Protein AF-A0AAN8BUG8-F1 (afdb_monomer_lite)

Structure (mmCIF, N/CA/C/O backbone):
data_AF-A0AAN8BUG8-F1
#
_entry.id   AF-A0AAN8BUG8-F1
#
loop_
_atom_site.group_PDB
_atom_site.id
_atom_site.type_symbol
_atom_site.label_atom_id
_atom_site.label_alt_id
_atom_site.label_comp_id
_atom_site.label_asym_id
_atom_site.label_entity_id
_atom_site.label_seq_id
_atom_site.pdbx_PDB_ins_code
_atom_site.Cartn_x
_atom_site.Cartn_y
_atom_site.Cartn_z
_atom_site.occupancy
_atom_site.B_iso_or_equiv
_atom_site.auth_seq_id
_atom_site.auth_comp_id
_atom_site.auth_asym_id
_atom_site.auth_atom_id
_atom_site.pdbx_PDB_model_num
ATOM 1 N N . MET A 1 1 ? 39.658 2.239 -16.520 1.00 49.53 1 MET A N 1
ATOM 2 C CA . MET A 1 1 ? 38.937 1.152 -15.820 1.00 49.53 1 MET A CA 1
ATOM 3 C C . MET A 1 1 ? 37.490 1.152 -16.291 1.00 49.53 1 MET A C 1
ATOM 5 O O . MET A 1 1 ? 36.798 2.135 -16.052 1.00 49.53 1 MET A O 1
ATOM 9 N N . LEU A 1 2 ? 37.052 0.114 -17.009 1.00 63.53 2 LEU A N 1
ATOM 10 C CA . LEU A 1 2 ? 35.633 -0.078 -17.330 1.00 63.53 2 LEU A CA 1
ATOM 11 C C . LEU A 1 2 ? 34.900 -0.412 -16.024 1.00 63.53 2 LEU A C 1
ATOM 13 O O . LEU A 1 2 ? 35.300 -1.341 -15.325 1.00 63.53 2 LEU A O 1
ATOM 17 N N . ARG A 1 3 ? 33.886 0.378 -15.654 1.00 72.69 3 ARG A N 1
ATOM 18 C CA . ARG A 1 3 ? 33.045 0.068 -14.488 1.00 72.69 3 ARG A CA 1
ATOM 19 C C . ARG A 1 3 ? 32.197 -1.168 -14.813 1.00 72.69 3 ARG A C 1
ATOM 21 O O . ARG A 1 3 ? 31.650 -1.207 -15.916 1.00 72.69 3 ARG A O 1
ATOM 28 N N . PRO A 1 4 ? 32.093 -2.152 -13.903 1.00 84.81 4 PRO A N 1
ATOM 29 C CA . PRO A 1 4 ? 31.295 -3.343 -14.148 1.00 84.81 4 PRO A CA 1
ATOM 30 C C . PRO A 1 4 ? 29.815 -2.977 -14.268 1.00 84.81 4 PRO A C 1
ATOM 32 O O . PRO A 1 4 ? 29.317 -2.096 -13.565 1.00 84.81 4 PRO A O 1
ATOM 35 N N . ASP A 1 5 ? 29.130 -3.673 -15.165 1.00 91.69 5 ASP A N 1
ATOM 36 C CA . ASP A 1 5 ? 27.679 -3.632 -15.280 1.00 91.69 5 ASP A CA 1
ATOM 37 C C . ASP A 1 5 ? 27.029 -4.312 -14.067 1.00 91.69 5 ASP A C 1
ATOM 39 O O . ASP A 1 5 ? 27.553 -5.2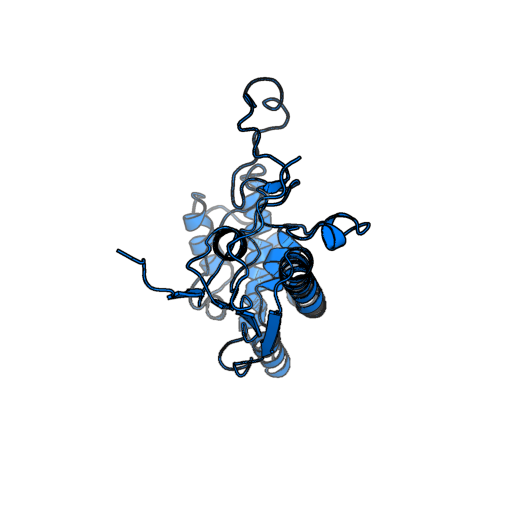95 -13.539 1.00 91.69 5 ASP A O 1
ATOM 43 N N . PHE A 1 6 ? 25.870 -3.815 -13.638 1.00 93.19 6 PHE A N 1
ATOM 44 C CA . PHE A 1 6 ? 25.143 -4.370 -12.496 1.00 93.19 6 PHE A CA 1
ATOM 45 C C . PHE A 1 6 ? 23.622 -4.331 -12.681 1.00 93.19 6 PHE A C 1
ATOM 47 O O . PHE A 1 6 ? 23.083 -3.667 -13.573 1.00 93.19 6 PHE A O 1
ATOM 54 N N . VAL A 1 7 ? 22.928 -5.088 -11.832 1.00 94.88 7 VAL A N 1
ATOM 55 C CA . VAL A 1 7 ? 21.465 -5.152 -11.759 1.00 94.88 7 VAL A CA 1
ATOM 56 C C . VAL A 1 7 ? 21.012 -4.458 -10.488 1.00 94.88 7 VAL A C 1
ATOM 58 O O . VAL A 1 7 ? 21.589 -4.661 -9.420 1.00 94.88 7 VAL A O 1
ATOM 61 N N . LEU A 1 8 ? 19.967 -3.647 -10.600 1.00 95.44 8 LEU A N 1
ATOM 62 C CA . LEU A 1 8 ? 19.373 -2.975 -9.459 1.00 95.44 8 LEU A CA 1
ATOM 63 C C . LEU A 1 8 ? 18.173 -3.773 -8.940 1.00 95.44 8 LEU A C 1
ATOM 65 O O . LEU A 1 8 ? 17.262 -4.090 -9.696 1.00 95.44 8 LEU A O 1
ATOM 69 N N . THR A 1 9 ? 18.154 -4.079 -7.645 1.00 94.94 9 THR A N 1
ATOM 70 C CA . THR A 1 9 ? 17.063 -4.844 -7.024 1.00 94.94 9 THR A CA 1
ATOM 71 C C . THR A 1 9 ? 16.455 -4.059 -5.873 1.00 94.94 9 THR A C 1
ATOM 73 O O . THR A 1 9 ? 17.151 -3.710 -4.924 1.00 94.94 9 THR A O 1
ATOM 76 N N . GLY A 1 10 ? 15.153 -3.784 -5.941 1.00 92.62 10 GLY A N 1
ATOM 77 C CA . GLY A 1 10 ? 14.389 -3.190 -4.846 1.00 92.62 10 GLY A CA 1
ATOM 78 C C . GLY A 1 10 ? 13.282 -4.133 -4.396 1.00 92.62 10 GLY A C 1
ATOM 79 O O . GLY A 1 10 ? 12.295 -4.261 -5.103 1.00 92.62 10 GLY A O 1
ATOM 80 N N . LEU A 1 11 ? 13.425 -4.773 -3.234 1.00 86.19 11 LEU A N 1
ATOM 81 C CA . LEU A 1 11 ? 12.443 -5.739 -2.701 1.00 86.19 11 LEU A CA 1
ATOM 82 C C . LEU A 1 11 ? 11.327 -5.086 -1.867 1.00 86.19 11 LEU A C 1
ATOM 84 O O . LEU A 1 11 ? 10.288 -5.687 -1.627 1.00 86.19 11 LEU A O 1
ATOM 88 N N . HIS A 1 12 ? 11.543 -3.837 -1.448 1.00 86.62 12 HIS A N 1
ATOM 89 C CA . HIS A 1 12 ? 10.574 -3.010 -0.734 1.00 86.62 12 HIS A CA 1
ATOM 90 C C . HIS A 1 12 ? 10.684 -1.558 -1.206 1.00 86.62 12 HIS A C 1
ATOM 92 O O . HIS A 1 12 ? 10.955 -0.641 -0.428 1.00 86.62 12 HIS A O 1
ATOM 98 N N . ALA A 1 13 ? 10.507 -1.340 -2.509 1.00 87.69 13 ALA A N 1
ATOM 99 C CA . ALA A 1 13 ? 10.603 -0.021 -3.125 1.00 87.69 13 ALA A CA 1
ATOM 100 C C . ALA A 1 13 ? 9.354 0.833 -2.814 1.00 87.69 13 ALA A C 1
ATOM 102 O O . ALA A 1 13 ? 8.531 1.119 -3.676 1.00 87.69 13 ALA A O 1
ATOM 103 N N . CYS A 1 14 ? 9.174 1.182 -1.543 1.00 89.19 14 CYS A N 1
ATOM 104 C CA . CYS A 1 14 ? 8.027 1.912 -1.016 1.00 89.19 14 CYS A CA 1
ATOM 105 C C . CYS A 1 14 ? 8.125 3.428 -1.323 1.00 89.19 14 CYS A C 1
ATOM 107 O O . CYS A 1 14 ? 9.207 4.013 -1.278 1.00 89.19 14 CYS A O 1
ATOM 109 N N . GLY A 1 15 ? 6.990 4.090 -1.570 1.00 89.69 15 GLY A N 1
ATOM 110 C CA . GLY A 1 15 ? 6.943 5.526 -1.872 1.00 89.69 15 GLY A CA 1
ATOM 111 C C . GLY A 1 15 ? 7.736 5.891 -3.132 1.00 89.69 15 GLY A C 1
ATOM 112 O O . GLY A 1 15 ? 7.770 5.129 -4.099 1.00 89.69 15 GLY A O 1
ATOM 113 N N . ASP A 1 16 ? 8.419 7.035 -3.097 1.00 92.06 16 ASP A N 1
ATOM 114 C CA . ASP A 1 16 ? 9.221 7.533 -4.226 1.00 92.06 16 ASP A CA 1
ATOM 115 C C . ASP A 1 16 ? 10.499 6.735 -4.496 1.00 92.06 16 ASP A C 1
ATOM 117 O O . ASP A 1 16 ? 11.186 6.984 -5.491 1.00 92.06 16 ASP A O 1
ATOM 121 N N . LEU A 1 17 ? 10.827 5.746 -3.657 1.00 92.25 17 LEU A N 1
ATOM 122 C CA . LEU A 1 17 ? 11.959 4.870 -3.930 1.00 92.25 17 LEU A CA 1
ATOM 123 C C . LEU A 1 17 ? 11.749 4.127 -5.255 1.00 92.25 17 LEU A C 1
ATOM 125 O O . LEU A 1 17 ? 12.661 4.103 -6.070 1.00 92.25 17 LEU A O 1
ATOM 129 N N . SER A 1 18 ? 10.548 3.602 -5.530 1.00 92.56 18 SER A N 1
ATOM 130 C CA . SER A 1 18 ? 10.263 2.906 -6.798 1.00 92.56 18 SER A CA 1
ATOM 131 C C . SER A 1 18 ? 10.524 3.794 -8.020 1.00 92.56 18 SER A C 1
ATOM 133 O O . SER A 1 18 ? 11.266 3.399 -8.921 1.00 92.56 18 SER A O 1
ATOM 135 N N . SER A 1 19 ? 10.006 5.024 -8.025 1.00 94.25 19 SER A N 1
ATOM 136 C CA . SER A 1 19 ? 10.220 5.968 -9.126 1.00 94.25 19 SER A CA 1
ATOM 137 C C . SER A 1 19 ? 11.674 6.417 -9.242 1.00 94.25 19 SER A C 1
ATOM 139 O O . SER A 1 19 ? 12.205 6.524 -10.346 1.00 94.25 19 SER A O 1
ATOM 141 N N . THR A 1 20 ? 12.353 6.625 -8.113 1.00 93.56 20 THR A N 1
ATOM 142 C CA . THR A 1 20 ? 13.779 6.984 -8.082 1.00 93.56 20 THR A CA 1
ATOM 143 C C . THR A 1 20 ? 14.642 5.873 -8.672 1.00 93.56 20 THR A C 1
ATOM 145 O O . THR A 1 20 ? 15.513 6.144 -9.497 1.00 93.56 20 THR A O 1
ATOM 148 N N . LEU A 1 21 ? 14.368 4.616 -8.312 1.00 95.31 21 LEU A N 1
ATOM 149 C CA . LEU A 1 21 ? 15.073 3.455 -8.848 1.00 95.31 21 LEU A CA 1
ATOM 150 C C . LEU A 1 21 ? 14.876 3.322 -10.361 1.00 95.31 21 LEU A C 1
ATOM 152 O O . LEU A 1 21 ? 15.842 3.072 -11.075 1.00 95.31 21 LEU A O 1
ATOM 156 N N . LEU A 1 22 ? 13.656 3.537 -10.859 1.00 96.44 22 LEU A N 1
ATOM 157 C CA . LEU A 1 22 ? 13.350 3.494 -12.291 1.00 96.44 22 LEU A CA 1
ATOM 158 C C . LEU A 1 22 ? 14.030 4.633 -13.064 1.00 96.44 22 LEU A C 1
ATOM 160 O O . LEU A 1 22 ? 14.618 4.393 -14.117 1.00 96.44 22 LEU A O 1
ATOM 164 N N . ARG A 1 23 ? 14.028 5.861 -12.532 1.00 95.50 23 ARG A N 1
ATOM 165 C CA . ARG A 1 23 ? 14.775 6.989 -13.120 1.00 95.50 23 ARG A CA 1
ATOM 166 C C . ARG A 1 23 ? 16.270 6.718 -13.158 1.00 95.50 23 ARG A C 1
ATOM 168 O O . ARG A 1 23 ? 16.897 6.936 -14.190 1.00 95.50 23 ARG A O 1
ATOM 175 N N . HIS A 1 24 ? 16.831 6.220 -12.056 1.00 94.88 24 HIS A N 1
ATOM 176 C CA . HIS A 1 24 ? 18.247 5.874 -11.981 1.00 94.88 24 HIS A CA 1
ATOM 177 C C . HIS A 1 24 ? 18.600 4.731 -12.933 1.00 94.88 24 HIS A C 1
ATOM 179 O O . HIS A 1 24 ? 19.624 4.784 -13.610 1.00 94.88 24 HIS A O 1
ATOM 185 N N . PHE A 1 25 ? 17.731 3.723 -13.034 1.00 96.44 25 PHE A N 1
ATOM 186 C CA . PHE A 1 25 ? 17.871 2.659 -14.014 1.00 96.44 25 PHE A CA 1
ATOM 187 C C . PHE A 1 25 ? 17.927 3.232 -15.423 1.00 96.44 25 PHE A C 1
ATOM 189 O O . PHE A 1 25 ? 18.859 2.896 -16.135 1.00 96.44 25 PHE A O 1
ATOM 196 N N . ILE A 1 26 ? 17.020 4.128 -15.821 1.00 95.56 26 ILE A N 1
ATOM 197 C CA . ILE A 1 26 ? 17.054 4.755 -17.150 1.00 95.56 26 ILE A CA 1
ATOM 198 C C . ILE A 1 26 ? 18.330 5.584 -17.358 1.00 95.56 26 ILE A C 1
ATOM 200 O O . ILE A 1 26 ? 19.034 5.363 -18.346 1.00 95.56 26 ILE A O 1
ATOM 204 N N . SER A 1 27 ? 18.684 6.465 -16.421 1.00 93.44 27 SER A N 1
ATOM 205 C CA . SER A 1 27 ? 19.793 7.415 -16.588 1.00 93.44 27 SER A CA 1
ATOM 206 C C . SER A 1 27 ? 21.188 6.795 -16.465 1.00 93.44 27 SER A C 1
ATOM 208 O O . SER A 1 27 ? 22.136 7.302 -17.065 1.00 93.44 27 SER A O 1
ATOM 210 N N . CYS A 1 28 ? 21.344 5.691 -15.728 1.00 93.12 28 CYS A N 1
ATOM 211 C CA . CYS A 1 28 ? 22.640 5.058 -15.516 1.00 93.12 28 CYS A CA 1
ATOM 212 C C . CYS A 1 28 ? 22.936 3.996 -16.596 1.00 93.12 28 CYS A C 1
ATOM 214 O O . CYS A 1 28 ? 22.226 2.988 -16.686 1.00 93.12 28 CYS A O 1
ATOM 216 N N . PRO A 1 29 ? 23.996 4.152 -17.412 1.00 91.00 29 PRO A N 1
ATOM 217 C CA . PRO A 1 29 ? 24.323 3.189 -18.468 1.00 91.00 29 PRO A CA 1
ATOM 218 C C . PRO A 1 29 ? 24.829 1.841 -17.929 1.00 91.00 29 PRO A C 1
ATOM 220 O O . PRO A 1 29 ? 24.662 0.825 -18.603 1.00 91.00 29 PRO A O 1
ATOM 223 N N . HIS A 1 30 ? 25.398 1.831 -16.718 1.00 92.44 30 HIS A N 1
ATOM 224 C CA . HIS A 1 30 ? 25.943 0.637 -16.059 1.00 92.44 30 HIS A CA 1
ATOM 225 C C . HIS A 1 30 ? 24.869 -0.229 -15.387 1.00 92.44 30 HIS A C 1
ATOM 227 O O . HIS A 1 30 ? 25.112 -1.403 -15.112 1.00 92.44 30 HIS A O 1
ATOM 233 N N . VAL A 1 31 ? 23.671 0.318 -15.140 1.00 95.25 31 VAL A N 1
ATOM 234 C CA . VAL A 1 31 ? 22.538 -0.489 -14.674 1.00 95.25 31 VAL A CA 1
ATOM 235 C C . VAL A 1 31 ? 21.908 -1.158 -15.892 1.00 95.25 31 VAL A C 1
ATOM 237 O O . VAL A 1 31 ? 21.251 -0.514 -16.713 1.00 95.25 31 VAL A O 1
ATOM 240 N N . ARG A 1 32 ? 22.134 -2.464 -16.031 1.00 94.75 32 ARG A N 1
ATOM 241 C CA . ARG A 1 32 ? 21.696 -3.247 -17.198 1.00 94.75 32 ARG A CA 1
ATOM 242 C C . ARG A 1 32 ? 20.314 -3.852 -17.034 1.00 94.75 32 ARG A C 1
ATOM 244 O O . ARG A 1 32 ? 19.630 -4.067 -18.034 1.00 94.75 32 ARG A O 1
ATOM 251 N N . GLY A 1 33 ? 19.905 -4.083 -15.794 1.00 96.19 33 GLY A N 1
ATOM 252 C CA . GLY A 1 33 ? 18.586 -4.589 -15.459 1.00 96.19 33 GLY A CA 1
ATOM 253 C C . GLY A 1 33 ? 18.085 -4.044 -14.135 1.00 96.19 33 GLY A C 1
ATOM 254 O O . GLY A 1 33 ? 18.872 -3.584 -13.304 1.00 96.19 33 GLY A O 1
ATOM 255 N N . ILE A 1 34 ? 16.776 -4.123 -13.946 1.00 97.38 34 ILE A N 1
ATOM 256 C CA . ILE A 1 34 ? 16.117 -3.788 -12.692 1.00 97.38 34 ILE A CA 1
ATOM 257 C C . ILE A 1 34 ? 15.054 -4.829 -12.352 1.00 97.38 34 ILE A C 1
ATOM 259 O O . ILE A 1 34 ? 14.307 -5.270 -13.224 1.00 97.38 34 ILE A O 1
ATOM 263 N N . THR A 1 35 ? 14.970 -5.178 -11.072 1.00 95.69 35 THR A N 1
ATOM 264 C CA . THR A 1 35 ? 13.820 -5.860 -10.476 1.00 95.69 35 THR A CA 1
ATOM 265 C C . THR A 1 35 ? 13.267 -4.992 -9.350 1.00 95.69 35 THR A C 1
ATOM 267 O O . THR A 1 35 ? 13.994 -4.665 -8.408 1.00 95.69 35 THR A O 1
ATOM 270 N N . SER A 1 36 ? 12.001 -4.594 -9.427 1.00 94.75 36 SER A N 1
ATOM 271 C CA . SER A 1 36 ? 11.364 -3.716 -8.446 1.00 94.75 36 SER A CA 1
ATOM 272 C C . SER A 1 36 ? 10.066 -4.329 -7.931 1.00 94.75 36 SER A C 1
ATOM 274 O O . SER A 1 36 ? 9.133 -4.570 -8.691 1.00 94.75 36 SER A O 1
ATOM 276 N N . VAL A 1 37 ? 10.024 -4.561 -6.624 1.00 91.69 37 VAL A N 1
ATOM 277 C CA . VAL A 1 37 ? 8.859 -4.994 -5.856 1.00 91.69 37 VAL A CA 1
ATOM 278 C C . VAL A 1 37 ? 8.406 -3.798 -5.027 1.00 91.69 37 VAL A C 1
ATOM 280 O O . VAL A 1 37 ? 9.056 -3.395 -4.053 1.00 91.69 37 VAL A O 1
ATOM 283 N N . ALA A 1 38 ? 7.315 -3.172 -5.456 1.00 87.12 38 ALA A N 1
ATOM 284 C CA . ALA A 1 38 ? 6.720 -2.062 -4.730 1.00 87.12 38 ALA A CA 1
ATOM 285 C C . ALA A 1 38 ? 5.807 -2.598 -3.619 1.00 87.12 38 ALA A C 1
ATOM 287 O O . ALA A 1 38 ? 5.040 -3.535 -3.810 1.00 87.12 38 ALA A O 1
ATOM 288 N N . CYS A 1 39 ? 5.912 -1.998 -2.433 1.00 84.62 39 CYS A N 1
ATOM 289 C CA . CYS A 1 39 ? 5.207 -2.448 -1.230 1.00 84.62 39 CYS A CA 1
ATOM 290 C C . CYS A 1 39 ? 4.162 -1.461 -0.713 1.00 84.62 39 CYS A C 1
ATOM 292 O O . CYS A 1 39 ? 3.189 -1.868 -0.081 1.00 84.62 39 CYS A O 1
ATOM 294 N N . CYS A 1 40 ? 4.394 -0.165 -0.930 1.00 87.75 40 CYS A N 1
ATOM 295 C CA . CYS A 1 40 ? 3.597 0.914 -0.365 1.00 87.75 40 CYS A CA 1
ATOM 296 C C . CYS A 1 40 ? 3.502 2.087 -1.343 1.00 87.75 40 CYS A C 1
ATOM 298 O O . CYS A 1 40 ? 4.526 2.679 -1.685 1.00 87.75 40 CYS A O 1
ATOM 300 N N . TYR A 1 41 ? 2.286 2.490 -1.706 1.00 91.19 41 TYR A N 1
ATOM 301 C CA . TYR A 1 41 ? 2.029 3.591 -2.641 1.00 91.19 41 TYR A CA 1
ATOM 302 C C . TYR A 1 41 ? 1.585 4.889 -1.942 1.00 91.19 41 TYR A C 1
ATOM 304 O O . TYR A 1 41 ? 1.682 5.983 -2.504 1.00 91.19 41 TYR A O 1
ATOM 312 N N . MET A 1 42 ? 1.136 4.819 -0.683 1.00 88.06 42 MET A N 1
ATOM 313 C CA . MET A 1 42 ? 0.604 5.978 0.056 1.00 88.06 42 MET A CA 1
ATOM 314 C C . MET A 1 42 ? 1.620 7.105 0.294 1.00 88.06 42 MET A C 1
ATOM 316 O O . MET A 1 42 ? 1.225 8.246 0.523 1.00 88.06 42 MET A O 1
ATOM 320 N N . LYS A 1 43 ? 2.922 6.808 0.210 1.00 87.12 43 LYS A N 1
ATOM 321 C CA . LYS A 1 43 ? 4.017 7.790 0.324 1.00 87.12 43 LYS A CA 1
ATOM 322 C C . LYS A 1 43 ? 4.622 8.216 -1.019 1.00 87.12 43 LYS A C 1
ATOM 324 O O . LYS A 1 43 ? 5.686 8.816 -1.030 1.00 87.12 43 LYS A O 1
ATOM 329 N N . ILE A 1 44 ? 3.975 7.895 -2.137 1.00 91.25 44 ILE A N 1
ATOM 330 C CA . ILE A 1 44 ? 4.385 8.407 -3.450 1.00 91.25 44 ILE A CA 1
ATOM 331 C C . ILE A 1 44 ? 4.037 9.898 -3.543 1.00 91.25 44 ILE A C 1
ATOM 333 O O . ILE A 1 44 ? 2.915 10.279 -3.206 1.00 91.25 44 ILE A O 1
ATOM 337 N N . SER A 1 45 ? 4.952 10.754 -3.974 1.00 91.56 45 SER A N 1
ATOM 338 C CA . SER A 1 45 ? 4.643 12.159 -4.231 1.00 91.56 45 SER A CA 1
ATOM 339 C C . SER A 1 45 ? 3.794 12.297 -5.498 1.00 91.56 45 SER A C 1
ATOM 341 O O . SER A 1 45 ? 4.004 11.613 -6.500 1.00 91.56 45 SER A O 1
ATOM 343 N N . THR A 1 46 ? 2.790 13.168 -5.438 1.00 90.38 46 THR A N 1
ATOM 344 C CA . THR A 1 46 ? 1.976 13.574 -6.594 1.00 90.38 46 THR A CA 1
ATOM 345 C C . THR A 1 46 ? 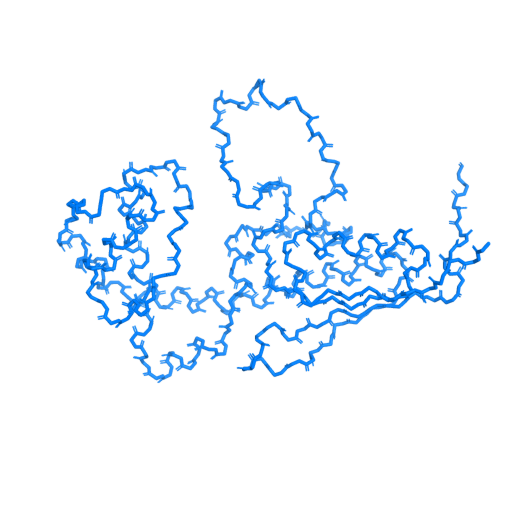1.875 15.091 -6.604 1.00 90.38 46 THR A C 1
ATOM 347 O O . THR A 1 46 ? 2.153 15.731 -5.588 1.00 90.38 46 THR A O 1
ATOM 350 N N . ARG A 1 47 ? 1.423 15.682 -7.710 1.00 85.75 47 ARG A N 1
ATOM 351 C CA . ARG A 1 47 ? 1.222 17.134 -7.799 1.00 85.75 47 ARG A CA 1
ATOM 352 C C . ARG A 1 47 ? 0.315 17.674 -6.685 1.00 85.75 47 ARG A C 1
ATOM 354 O O . ARG A 1 47 ? 0.573 18.737 -6.133 1.00 85.75 47 ARG A O 1
ATOM 361 N N . GLU A 1 48 ? -0.729 16.932 -6.331 1.00 81.75 48 GLU A N 1
ATOM 362 C CA . GLU A 1 48 ? -1.706 17.299 -5.297 1.00 81.75 48 GLU A CA 1
ATOM 363 C C . GLU A 1 48 ? -1.173 17.057 -3.875 1.00 81.75 48 GLU A C 1
ATOM 365 O O . GLU A 1 48 ? -1.662 17.632 -2.898 1.00 81.75 48 GLU A O 1
ATOM 370 N N . HIS A 1 49 ? -0.185 16.171 -3.739 1.00 79.56 49 HIS A N 1
ATOM 371 C CA . HIS A 1 49 ? 0.407 15.759 -2.472 1.00 79.56 49 HIS A CA 1
ATOM 372 C C . HIS A 1 49 ? 1.935 15.633 -2.611 1.00 79.56 49 HIS A C 1
ATOM 374 O O . HIS A 1 49 ? 2.451 14.509 -2.605 1.00 79.56 49 HIS A O 1
ATOM 380 N N . PRO A 1 50 ? 2.662 16.764 -2.717 1.00 74.75 50 PRO A N 1
ATOM 381 C CA . PRO A 1 50 ? 4.097 16.770 -3.008 1.00 74.75 50 PRO A CA 1
ATOM 382 C C . PRO A 1 50 ? 4.944 16.178 -1.872 1.00 74.75 50 PRO A C 1
ATOM 384 O O . PRO A 1 50 ? 5.977 15.574 -2.135 1.00 74.75 50 PRO A O 1
ATOM 387 N N . SER A 1 51 ? 4.470 16.262 -0.622 1.00 71.50 51 SER A N 1
ATOM 388 C CA . SER A 1 51 ? 5.170 15.742 0.564 1.00 71.50 51 SER A CA 1
ATOM 389 C C . SER A 1 51 ? 4.281 14.789 1.378 1.00 71.50 51 SER A C 1
ATOM 391 O O . SER A 1 51 ? 3.695 15.200 2.380 1.00 71.50 51 SER A O 1
ATOM 393 N N . PRO A 1 52 ? 4.107 13.514 0.987 1.00 66.06 52 PRO A N 1
ATOM 394 C CA . PRO A 1 52 ? 3.336 12.539 1.759 1.00 66.06 52 PRO A CA 1
ATOM 395 C C . PRO A 1 52 ? 4.238 11.740 2.728 1.00 66.06 52 PRO A C 1
ATOM 397 O O . PRO A 1 52 ? 5.222 11.158 2.279 1.00 66.06 52 PRO A O 1
ATOM 400 N N . PRO A 1 53 ? 3.923 11.598 4.036 1.00 58.47 53 PRO A N 1
ATOM 401 C CA . PRO A 1 53 ? 2.792 12.120 4.802 1.00 58.47 53 PRO A CA 1
ATOM 402 C C . PRO A 1 53 ? 3.187 13.388 5.591 1.00 58.47 53 PRO A C 1
ATOM 404 O O . PRO A 1 53 ? 3.623 13.297 6.732 1.00 58.47 53 PRO A O 1
ATOM 407 N N . GLY A 1 54 ? 3.061 14.569 4.988 1.00 47.22 54 GLY A N 1
ATOM 408 C CA . GLY A 1 54 ? 3.397 15.858 5.601 1.00 47.22 54 GLY A CA 1
ATOM 409 C C . GLY A 1 54 ? 2.174 16.693 5.990 1.00 47.22 54 GLY A C 1
ATOM 410 O O . GLY A 1 54 ? 1.084 16.519 5.436 1.00 47.22 54 GLY A O 1
ATOM 411 N N . LEU A 1 55 ? 2.374 17.585 6.968 1.00 39.97 55 LEU A N 1
ATOM 412 C CA . LEU A 1 55 ? 1.427 18.615 7.412 1.00 39.97 55 LEU A CA 1
ATOM 413 C C . LEU A 1 55 ? 1.022 19.536 6.251 1.00 39.97 55 LEU A C 1
ATOM 415 O O . LEU A 1 55 ? 1.817 19.818 5.357 1.00 39.97 55 LEU A O 1
ATOM 419 N N . ILE A 1 56 ? -0.211 20.038 6.292 1.00 42.94 56 ILE A N 1
ATOM 420 C CA . ILE A 1 56 ? -0.664 21.105 5.397 1.00 42.94 56 ILE A CA 1
ATOM 421 C C . ILE A 1 56 ? -0.180 22.429 5.969 1.00 42.94 56 ILE A C 1
ATOM 423 O O . ILE A 1 56 ? -0.501 22.755 7.111 1.00 42.94 56 ILE A O 1
ATOM 427 N N . ALA A 1 57 ? 0.552 23.205 5.172 1.00 41.84 57 ALA A N 1
ATOM 428 C CA . ALA A 1 57 ? 0.667 24.633 5.429 1.00 41.84 57 ALA A CA 1
ATOM 429 C C . ALA A 1 57 ? -0.743 25.244 5.336 1.00 41.84 57 ALA A C 1
ATOM 431 O O . ALA A 1 57 ? -1.443 25.031 4.346 1.00 41.84 57 ALA A O 1
ATOM 432 N N . ALA A 1 58 ? -1.186 25.934 6.390 1.00 35.09 58 ALA A N 1
ATOM 433 C CA . ALA A 1 58 ? -2.525 26.515 6.472 1.00 35.09 58 ALA A CA 1
ATOM 434 C C . ALA A 1 58 ? -2.847 27.407 5.247 1.00 35.09 58 ALA A C 1
ATOM 436 O O . ALA A 1 58 ? -1.930 28.034 4.708 1.00 35.09 58 ALA A O 1
ATOM 437 N N . PRO A 1 59 ? -4.131 27.545 4.844 1.00 40.31 59 PRO A N 1
ATOM 438 C CA . PRO A 1 59 ? -4.529 28.325 3.663 1.00 40.31 59 PRO A CA 1
ATOM 439 C C . PRO A 1 59 ? -4.020 29.775 3.679 1.00 40.31 59 PRO A C 1
ATOM 441 O O . PRO A 1 59 ? -3.747 30.348 2.631 1.00 40.31 59 PRO A O 1
ATOM 444 N N . HIS A 1 60 ? -3.830 30.350 4.870 1.00 40.38 60 HIS A N 1
ATOM 445 C CA . HIS A 1 60 ? -3.371 31.729 5.056 1.00 40.38 60 HIS A CA 1
ATOM 446 C C . HIS A 1 60 ? -1.845 31.914 5.035 1.00 40.38 60 HIS A C 1
ATOM 448 O O . HIS A 1 60 ? -1.377 33.040 5.135 1.00 40.38 60 HIS A O 1
ATOM 454 N N . GLN A 1 61 ? -1.055 30.846 4.881 1.00 38.84 61 GLN A N 1
ATOM 455 C CA . GLN A 1 61 ? 0.403 30.939 4.689 1.00 38.84 61 GLN A CA 1
ATOM 456 C C . GLN A 1 61 ? 0.845 30.555 3.270 1.00 38.84 61 GLN A C 1
ATOM 458 O O . GLN A 1 61 ? 2.042 30.489 2.992 1.00 38.84 61 GLN A O 1
ATOM 463 N N . ALA A 1 62 ? -0.112 30.346 2.361 1.00 41.06 62 ALA A N 1
ATOM 464 C CA . ALA A 1 62 ? 0.147 30.072 0.950 1.00 41.06 62 ALA A CA 1
ATOM 465 C C . ALA A 1 62 ? 0.785 31.262 0.203 1.00 41.06 62 ALA A C 1
ATOM 467 O O . ALA A 1 62 ? 1.321 31.066 -0.882 1.00 41.06 62 ALA A O 1
ATOM 468 N N . GLY A 1 63 ? 0.746 32.473 0.777 1.00 37.09 63 GLY A N 1
ATOM 469 C CA . GLY A 1 63 ? 1.246 33.688 0.130 1.00 37.09 63 GLY A CA 1
ATOM 470 C C . GLY A 1 63 ? 2.748 33.954 0.266 1.00 37.09 63 GLY A C 1
ATOM 471 O O . GLY A 1 63 ? 3.307 34.594 -0.612 1.00 37.09 63 GLY A O 1
ATOM 472 N N . GLU A 1 64 ? 3.421 33.489 1.328 1.00 35.59 64 GLU A N 1
ATOM 473 C CA . GLU A 1 64 ? 4.736 34.075 1.685 1.00 35.59 64 GLU A CA 1
ATOM 474 C C . GLU A 1 64 ? 5.822 33.072 2.107 1.00 35.59 64 GLU A C 1
ATOM 476 O O . GLU A 1 64 ? 6.940 33.469 2.423 1.00 35.59 64 GLU A O 1
ATOM 481 N N . ARG A 1 65 ? 5.548 31.758 2.094 1.00 36.88 65 ARG A N 1
ATOM 482 C CA . ARG A 1 65 ? 6.566 30.729 2.415 1.00 36.88 65 ARG A CA 1
ATOM 483 C C . ARG A 1 65 ? 6.795 29.661 1.351 1.00 36.88 65 ARG A C 1
ATOM 485 O O . ARG A 1 65 ? 7.541 28.714 1.588 1.00 36.88 65 ARG A O 1
ATOM 492 N N . LEU A 1 66 ? 6.223 29.840 0.165 1.00 43.94 66 LEU A N 1
ATOM 493 C CA . LEU A 1 66 ? 6.603 29.093 -1.030 1.00 43.94 66 LEU A CA 1
ATOM 494 C C . LEU A 1 66 ? 7.582 29.936 -1.851 1.00 43.94 66 LEU A C 1
ATOM 496 O O . LEU A 1 66 ? 7.318 30.269 -2.999 1.00 43.94 66 LEU A O 1
ATOM 500 N N . GLN A 1 67 ? 8.746 30.246 -1.273 1.00 36.78 67 GLN A N 1
ATOM 501 C CA . GLN A 1 67 ? 9.942 30.404 -2.095 1.00 36.78 67 GLN A CA 1
ATOM 502 C C . GLN A 1 67 ? 10.277 29.000 -2.621 1.00 36.78 67 GLN A C 1
ATOM 504 O O . GLN A 1 67 ? 11.046 28.257 -2.022 1.00 36.78 67 GLN A O 1
ATOM 509 N N . GLU A 1 68 ? 9.533 28.589 -3.646 1.00 39.56 68 GLU A N 1
ATOM 510 C CA . GLU A 1 68 ? 9.980 27.780 -4.773 1.00 39.56 68 GLU A CA 1
ATOM 511 C C . GLU A 1 68 ? 11.219 26.901 -4.526 1.00 39.56 68 GLU A C 1
ATOM 513 O O . GLU A 1 68 ? 12.260 27.052 -5.156 1.00 39.56 68 GLU A O 1
ATOM 518 N N . ALA A 1 69 ? 11.062 25.849 -3.723 1.00 41.94 69 ALA A N 1
ATOM 519 C CA . ALA A 1 69 ? 11.600 24.569 -4.160 1.00 41.94 69 ALA A CA 1
ATOM 520 C C . ALA A 1 69 ? 10.665 24.080 -5.276 1.00 41.94 69 ALA A C 1
ATOM 522 O O . ALA A 1 69 ? 9.769 23.268 -5.043 1.00 41.94 69 ALA A O 1
ATOM 523 N N . MET A 1 70 ? 10.799 24.671 -6.469 1.00 45.00 70 MET A N 1
ATOM 524 C CA . MET A 1 70 ? 10.167 24.194 -7.698 1.00 45.00 70 MET A CA 1
ATOM 525 C C . MET A 1 70 ? 10.734 22.811 -8.010 1.00 45.00 70 MET A C 1
ATOM 527 O O . MET A 1 70 ? 11.625 22.671 -8.846 1.00 45.00 70 MET A O 1
ATOM 531 N N . LEU A 1 71 ? 10.228 21.784 -7.325 1.00 49.81 71 LEU A N 1
ATOM 532 C CA . LEU A 1 71 ? 10.340 20.422 -7.817 1.00 49.81 71 LEU A CA 1
ATOM 533 C C . LEU A 1 71 ? 9.676 20.442 -9.192 1.00 49.81 71 LEU A C 1
ATOM 535 O O . LEU A 1 71 ? 8.477 20.714 -9.317 1.00 49.81 71 LEU A O 1
ATOM 539 N N . GLN A 1 72 ? 10.483 20.269 -10.232 1.00 51.09 72 GLN A N 1
ATOM 540 C CA . GLN A 1 72 ? 9.990 20.288 -11.601 1.00 51.09 72 GLN A CA 1
ATOM 541 C C . GLN A 1 72 ? 8.938 19.172 -11.739 1.00 51.09 72 GLN A C 1
ATOM 543 O O . GLN A 1 72 ? 9.094 18.120 -11.113 1.00 51.09 72 GLN A O 1
ATOM 548 N N . PRO A 1 73 ? 7.880 19.325 -12.559 1.00 49.62 73 PRO A N 1
ATOM 549 C CA . PRO A 1 73 ? 6.863 18.284 -12.762 1.00 49.62 73 PRO A CA 1
ATOM 550 C C . PRO A 1 73 ? 7.432 16.884 -13.077 1.00 49.62 73 PRO A C 1
ATOM 552 O O . PRO A 1 73 ? 6.775 15.882 -12.811 1.00 49.62 73 PRO A O 1
ATOM 555 N N . SER A 1 74 ? 8.670 16.809 -13.581 1.00 55.47 74 SER A N 1
ATOM 556 C CA . SER A 1 74 ? 9.443 15.584 -13.823 1.00 55.47 74 SER A CA 1
ATOM 557 C C . SER A 1 74 ? 9.902 14.817 -12.570 1.00 55.47 74 SER A C 1
ATOM 559 O O . SER A 1 74 ? 10.415 13.703 -12.704 1.00 55.47 74 SER A O 1
ATOM 561 N N . GLU A 1 75 ? 9.755 15.371 -11.363 1.00 74.00 75 GLU A N 1
ATOM 562 C CA . GLU A 1 75 ? 10.308 14.795 -10.127 1.00 74.00 75 GLU A CA 1
ATOM 563 C C . GLU A 1 75 ? 9.287 14.038 -9.263 1.00 74.00 75 GLU A C 1
ATOM 565 O O . GLU A 1 75 ? 9.694 13.164 -8.491 1.00 74.00 75 GLU A O 1
ATOM 570 N N . PHE A 1 76 ? 7.977 14.258 -9.442 1.00 90.12 76 PHE A N 1
ATOM 571 C CA . PHE A 1 76 ? 6.947 13.556 -8.661 1.00 90.12 76 PHE A CA 1
ATOM 572 C C . PHE A 1 76 ? 6.996 12.047 -8.853 1.00 90.12 76 PHE A C 1
ATOM 574 O O . PHE A 1 76 ? 7.224 11.545 -9.949 1.00 90.12 76 PHE A O 1
ATOM 581 N N . GLY A 1 77 ? 6.740 11.296 -7.793 1.00 92.88 77 GLY A N 1
ATOM 582 C CA . GLY A 1 77 ? 6.717 9.850 -7.861 1.00 92.88 77 GLY A CA 1
ATOM 583 C C . GLY A 1 77 ? 5.600 9.312 -8.751 1.00 92.88 77 GLY A C 1
ATOM 584 O O . GLY A 1 77 ? 5.793 8.254 -9.331 1.00 92.88 77 GLY A O 1
ATOM 585 N N . TYR A 1 78 ? 4.461 9.989 -8.909 1.00 94.94 78 TYR A N 1
ATOM 586 C CA . TYR A 1 78 ? 3.394 9.591 -9.837 1.00 94.94 78 TYR A CA 1
ATOM 587 C C . TYR A 1 78 ? 2.662 10.804 -10.445 1.00 94.94 78 TYR A C 1
ATOM 589 O O . TYR A 1 78 ? 2.376 11.759 -9.712 1.00 94.94 78 TYR A O 1
ATOM 597 N N . PRO A 1 79 ? 2.261 10.737 -11.731 1.00 95.38 79 PRO A N 1
ATOM 598 C CA . PRO A 1 79 ? 2.613 9.695 -12.705 1.00 95.38 79 PRO A CA 1
ATOM 599 C C . PRO A 1 79 ? 4.064 9.848 -13.183 1.00 95.38 79 PRO A C 1
ATOM 601 O O . PRO A 1 79 ? 4.636 10.933 -13.113 1.00 95.38 79 PRO A O 1
ATOM 604 N N . MET A 1 80 ? 4.676 8.756 -13.632 1.00 95.75 80 MET A N 1
ATOM 605 C CA . MET A 1 80 ? 5.986 8.782 -14.288 1.00 95.75 80 MET A CA 1
ATOM 606 C C . MET A 1 80 ? 5.872 8.830 -15.805 1.00 95.75 80 MET A C 1
ATOM 608 O O . MET A 1 80 ? 6.685 9.492 -16.444 1.00 95.75 80 MET A O 1
ATOM 612 N N . SER A 1 81 ? 4.905 8.113 -16.373 1.00 96.88 81 SER A N 1
ATOM 613 C CA . SER A 1 81 ? 4.700 8.058 -17.816 1.00 96.88 81 SER A CA 1
ATOM 614 C C . SER A 1 81 ? 3.953 9.284 -18.319 1.00 96.88 81 SER A C 1
ATOM 616 O O . SER A 1 81 ? 3.029 9.792 -17.670 1.00 96.88 81 SER A O 1
ATOM 618 N N . SER A 1 82 ? 4.323 9.734 -19.515 1.00 95.75 82 SER A N 1
ATOM 619 C CA . SER A 1 82 ? 3.599 10.811 -20.189 1.00 95.75 82 SER A CA 1
ATOM 620 C C . SER A 1 82 ? 2.175 10.383 -20.548 1.00 95.75 82 SER A C 1
ATOM 622 O O . SER A 1 82 ? 1.241 11.175 -20.430 1.00 95.75 82 SER A O 1
ATOM 624 N N . TRP A 1 83 ? 1.992 9.107 -20.900 1.00 96.81 83 TRP A N 1
ATOM 625 C CA . TRP A 1 83 ? 0.694 8.555 -21.268 1.00 96.81 83 TRP A CA 1
ATOM 626 C C . TRP A 1 83 ? -0.308 8.563 -20.108 1.00 96.81 83 TRP A C 1
ATOM 628 O O . TRP A 1 83 ? -1.404 9.099 -20.264 1.00 96.81 83 TRP A O 1
ATOM 638 N N . VAL A 1 84 ? 0.056 8.039 -18.926 1.00 96.75 84 VAL A N 1
ATOM 639 C CA . VAL A 1 84 ? -0.846 8.077 -17.757 1.00 96.75 84 VAL A CA 1
ATOM 640 C C . VAL A 1 84 ? -1.083 9.517 -17.310 1.00 96.75 84 VAL A C 1
ATOM 642 O O . VAL A 1 84 ? -2.210 9.861 -16.963 1.00 96.75 84 VAL A O 1
ATOM 645 N N . GLY A 1 85 ? -0.063 10.380 -17.381 1.00 94.94 85 GLY A N 1
ATOM 646 C CA . GLY A 1 85 ? -0.220 11.811 -17.108 1.00 94.94 85 GLY A CA 1
ATOM 647 C C . GLY A 1 85 ? -1.177 12.540 -18.058 1.00 94.94 85 GLY A C 1
ATOM 648 O O . GLY A 1 85 ? -1.726 13.573 -17.684 1.00 94.94 85 GLY A O 1
ATOM 649 N N . GLY A 1 86 ? -1.415 12.002 -19.257 1.00 95.00 86 GLY A N 1
ATOM 650 C CA . GLY A 1 86 ? -2.384 12.530 -20.219 1.00 95.00 86 GLY A CA 1
ATOM 651 C C . GLY A 1 86 ? -3.821 12.033 -20.022 1.00 95.00 86 GLY A C 1
ATOM 652 O O . GLY A 1 86 ? -4.734 12.575 -20.644 1.00 95.00 86 GLY A O 1
ATOM 653 N N . LEU A 1 87 ? -4.054 11.018 -19.182 1.00 96.00 87 LEU A N 1
ATOM 654 C CA . LEU A 1 87 ? -5.392 10.461 -18.985 1.00 96.00 87 LEU A CA 1
ATOM 655 C C . LEU A 1 87 ? -6.271 11.372 -18.111 1.00 96.00 87 LEU A C 1
ATOM 657 O O . LEU A 1 87 ? -5.852 11.782 -17.025 1.00 96.00 87 LEU A O 1
ATOM 661 N N . PRO A 1 88 ? -7.531 11.637 -18.493 1.00 95.00 88 PRO A N 1
ATOM 662 C CA . PRO A 1 88 ? -8.452 12.353 -17.620 1.00 95.00 88 PRO A CA 1
ATOM 663 C C . PRO A 1 88 ? -8.718 11.540 -16.344 1.00 95.00 88 PRO A C 1
ATOM 665 O O . PRO A 1 88 ? -8.982 10.341 -16.398 1.00 95.00 88 PRO A O 1
ATOM 668 N N . GLY A 1 89 ? -8.653 12.195 -15.182 1.00 91.44 89 GLY A N 1
ATOM 669 C CA . GLY A 1 89 ? -8.942 11.559 -13.892 1.00 91.44 89 GLY A CA 1
ATOM 670 C C . GLY A 1 89 ? -7.869 10.591 -13.380 1.00 91.44 89 GLY A C 1
ATOM 671 O O . GLY A 1 89 ? -8.145 9.818 -12.468 1.00 91.44 89 GLY A O 1
ATOM 672 N N . HIS A 1 90 ? -6.641 10.630 -13.912 1.00 93.69 90 HIS A N 1
ATOM 673 C CA . HIS A 1 90 ? -5.542 9.766 -13.456 1.00 93.69 90 HIS A CA 1
ATOM 674 C C . HIS A 1 90 ? -5.083 10.037 -12.007 1.00 93.69 90 HIS A C 1
ATOM 676 O O . HIS A 1 90 ? -4.247 9.298 -11.477 1.00 93.69 90 HIS A O 1
ATOM 682 N N . GLN A 1 91 ? -5.547 11.125 -11.377 1.00 92.81 91 GLN A N 1
ATOM 683 C CA . GLN A 1 91 ? -5.068 11.568 -10.069 1.00 92.81 91 GLN A CA 1
ATOM 684 C C . GLN A 1 91 ? -5.399 10.543 -8.982 1.00 92.81 91 GLN A C 1
ATOM 686 O O . GLN A 1 91 ? -6.533 10.091 -8.832 1.00 92.81 91 GLN A O 1
ATOM 691 N N . LEU A 1 92 ? -4.401 10.220 -8.159 1.00 92.00 92 LEU A N 1
ATOM 692 C CA . LEU A 1 92 ? -4.552 9.265 -7.069 1.00 92.00 92 LEU A CA 1
ATOM 693 C C . LEU A 1 92 ? -4.497 9.970 -5.716 1.00 92.00 92 LEU A C 1
ATOM 695 O O . LEU A 1 92 ? -3.430 10.372 -5.233 1.00 92.00 92 LEU A O 1
ATOM 699 N N . SER A 1 93 ? -5.657 10.056 -5.060 1.00 90.88 93 SER A N 1
ATOM 700 C CA . SER A 1 93 ? -5.742 10.550 -3.685 1.00 90.88 93 SER A CA 1
ATOM 701 C C . SER A 1 93 ? -4.873 9.706 -2.747 1.00 90.88 93 SER A C 1
ATOM 703 O O . SER A 1 93 ? -4.613 8.525 -2.992 1.00 90.88 93 SER A O 1
ATOM 705 N N . TYR A 1 94 ? -4.456 10.283 -1.618 1.00 88.19 94 TYR A N 1
ATOM 706 C CA . TYR A 1 94 ? -3.735 9.512 -0.600 1.00 88.19 94 TYR A CA 1
ATOM 707 C C . TYR A 1 94 ? -4.507 8.258 -0.166 1.00 88.19 94 TYR A C 1
ATOM 709 O O . TYR A 1 94 ? -3.902 7.210 0.025 1.00 88.19 94 TYR A O 1
ATOM 717 N N . LYS A 1 95 ? -5.838 8.353 -0.034 1.00 88.50 95 LYS A N 1
ATOM 718 C CA . LYS A 1 95 ? -6.680 7.227 0.386 1.00 88.50 95 LYS A CA 1
ATOM 719 C C . LYS A 1 95 ? -6.751 6.126 -0.664 1.00 88.50 95 LYS A C 1
ATOM 721 O O . LYS A 1 95 ? -6.690 4.965 -0.287 1.00 88.50 95 LYS A O 1
ATOM 726 N N . ALA A 1 96 ? -6.784 6.471 -1.950 1.00 92.44 96 ALA A N 1
ATOM 727 C CA . ALA A 1 96 ? -6.680 5.481 -3.020 1.00 92.44 96 ALA A CA 1
ATOM 728 C C . ALA A 1 96 ? -5.328 4.747 -2.959 1.00 92.44 96 ALA A C 1
ATOM 730 O O . ALA A 1 96 ? -5.274 3.520 -2.990 1.00 92.44 96 ALA A O 1
ATOM 731 N N . ARG A 1 97 ? -4.232 5.493 -2.782 1.00 92.81 97 ARG A N 1
ATOM 732 C CA . ARG A 1 97 ? -2.878 4.924 -2.683 1.00 92.81 97 ARG A CA 1
ATOM 733 C C . ARG A 1 97 ? -2.652 4.115 -1.406 1.00 92.81 97 ARG A C 1
ATOM 735 O O . ARG A 1 97 ? -1.881 3.167 -1.422 1.00 92.81 97 ARG A O 1
ATOM 742 N N . GLU A 1 98 ? -3.303 4.483 -0.307 1.00 91.19 98 GLU A N 1
ATOM 743 C CA . GLU A 1 98 ? -3.347 3.701 0.934 1.00 91.19 98 GLU A CA 1
ATOM 744 C C . GLU A 1 98 ? -4.169 2.423 0.757 1.00 91.19 98 GLU A C 1
ATOM 746 O O . GLU A 1 98 ? -3.703 1.360 1.155 1.00 91.19 98 GLU A O 1
ATOM 751 N N . ALA A 1 99 ? -5.331 2.497 0.099 1.00 91.44 99 ALA A N 1
ATOM 752 C CA . ALA A 1 99 ? -6.160 1.334 -0.215 1.00 91.44 99 ALA A CA 1
ATOM 753 C C . ALA A 1 99 ? -5.373 0.292 -1.021 1.00 91.44 99 ALA A C 1
ATOM 755 O O . ALA A 1 99 ? -5.363 -0.880 -0.653 1.00 91.44 99 ALA A O 1
ATOM 756 N N . ALA A 1 100 ? -4.621 0.739 -2.032 1.00 92.12 100 ALA A N 1
ATOM 757 C CA . ALA A 1 100 ? -3.732 -0.105 -2.828 1.00 92.12 100 ALA A CA 1
ATOM 758 C C . ALA A 1 100 ? -2.669 -0.845 -1.997 1.00 92.12 100 ALA A C 1
ATOM 760 O O . ALA A 1 100 ? -2.131 -1.833 -2.473 1.00 92.12 100 ALA A O 1
ATOM 761 N N . CYS A 1 101 ? -2.367 -0.403 -0.767 1.00 90.50 101 CYS A N 1
ATOM 762 C CA . CYS A 1 101 ? -1.430 -1.064 0.146 1.00 90.50 101 CYS A CA 1
ATOM 763 C C . CYS A 1 101 ? -2.061 -2.189 0.984 1.00 90.50 101 CYS A C 1
ATOM 765 O O . CYS A 1 101 ? -1.328 -2.908 1.672 1.00 90.50 101 CYS A O 1
ATOM 767 N N . HIS A 1 102 ? -3.372 -2.407 0.907 1.00 88.62 102 HIS A N 1
ATOM 768 C CA . HIS A 1 102 ? -4.034 -3.505 1.605 1.00 88.62 102 HIS A CA 1
ATOM 769 C C . HIS A 1 102 ? -4.051 -4.809 0.797 1.00 88.62 102 HIS A C 1
ATOM 771 O O . HIS A 1 102 ? -3.918 -4.802 -0.423 1.00 88.62 102 HIS A O 1
ATOM 777 N N . ALA A 1 103 ? -4.189 -5.923 1.517 1.00 84.25 103 ALA A N 1
ATOM 778 C CA . ALA A 1 103 ? -4.293 -7.275 0.979 1.00 84.25 103 ALA A CA 1
ATOM 779 C C . ALA A 1 103 ? -5.747 -7.751 1.054 1.00 84.25 103 ALA A C 1
ATOM 781 O O . ALA A 1 103 ? -6.356 -7.695 2.129 1.00 84.25 103 ALA A O 1
ATOM 782 N N . LEU A 1 104 ? -6.298 -8.211 -0.068 1.00 88.56 104 LEU A N 1
ATOM 783 C CA . LEU A 1 104 ? -7.686 -8.669 -0.145 1.00 88.56 104 LEU A CA 1
ATOM 784 C C . LEU A 1 104 ? -7.847 -10.054 0.491 1.00 88.56 104 LEU A C 1
ATOM 786 O O . LEU A 1 104 ? -8.842 -10.320 1.160 1.00 88.56 104 LEU A O 1
ATOM 790 N N . GLU A 1 105 ? -6.857 -10.921 0.308 1.00 89.69 105 GLU A N 1
ATOM 791 C CA . GLU A 1 105 ? -6.858 -12.336 0.672 1.00 89.69 105 GLU A CA 1
ATOM 792 C C . GLU A 1 105 ? -7.073 -12.521 2.179 1.00 89.69 105 GLU A C 1
ATOM 794 O O . GLU A 1 105 ? -7.992 -13.223 2.612 1.00 89.69 105 GLU A O 1
ATOM 799 N N . ASP A 1 106 ? -6.281 -11.810 2.986 1.00 87.81 106 ASP A N 1
ATOM 800 C CA . ASP A 1 106 ? -6.384 -11.826 4.445 1.00 87.81 106 ASP A CA 1
ATOM 801 C C . ASP A 1 106 ? -7.710 -11.271 4.945 1.00 87.81 106 ASP A C 1
ATOM 803 O O . ASP A 1 106 ? -8.272 -11.774 5.921 1.00 87.81 106 ASP A O 1
ATOM 807 N N . TYR A 1 107 ? -8.211 -10.220 4.299 1.00 91.56 107 TYR A N 1
ATOM 808 C CA . TYR A 1 107 ? -9.470 -9.618 4.700 1.00 91.56 107 TYR A CA 1
ATOM 809 C C . TYR A 1 107 ? -10.658 -10.516 4.351 1.00 91.56 107 TYR A C 1
ATOM 811 O O . TYR A 1 107 ? -11.547 -10.698 5.178 1.00 91.56 107 TYR A O 1
ATOM 819 N N . ARG A 1 108 ? -10.637 -11.154 3.177 1.00 92.38 108 ARG A N 1
ATOM 820 C CA . ARG A 1 108 ? -11.656 -12.118 2.749 1.00 92.38 108 ARG A CA 1
ATOM 821 C C . ARG A 1 108 ? -11.777 -13.281 3.729 1.00 92.38 108 ARG A C 1
ATOM 823 O O . ARG A 1 108 ? -12.887 -13.653 4.090 1.00 92.38 108 ARG A O 1
ATOM 830 N N . ARG A 1 109 ? -10.648 -13.812 4.205 1.00 91.69 109 ARG A N 1
ATOM 831 C CA . ARG A 1 109 ? -10.629 -14.848 5.249 1.00 91.69 109 ARG A CA 1
ATOM 832 C C . ARG A 1 109 ? -11.288 -14.364 6.543 1.00 91.69 109 ARG A C 1
ATOM 834 O O . ARG A 1 109 ? -12.149 -15.051 7.076 1.00 91.69 109 ARG A O 1
ATOM 841 N N . ARG A 1 110 ? -10.970 -13.146 6.995 1.00 92.88 110 ARG A N 1
ATOM 842 C CA . ARG A 1 110 ? -11.596 -12.553 8.193 1.00 92.88 110 ARG A CA 1
ATOM 843 C C . ARG A 1 110 ? -13.102 -12.362 8.046 1.00 92.88 110 ARG A C 1
ATOM 845 O O . ARG A 1 110 ? -13.803 -12.527 9.035 1.00 92.88 110 ARG A O 1
ATOM 852 N N . LEU A 1 111 ? -13.579 -11.991 6.856 1.00 93.56 111 LEU A N 1
ATOM 853 C CA . LEU A 1 111 ? -15.011 -11.889 6.565 1.00 93.56 111 LEU A CA 1
ATOM 854 C C . LEU A 1 111 ? -15.693 -13.255 6.660 1.00 93.56 111 LEU A C 1
ATOM 856 O O . LEU A 1 111 ? -16.725 -13.364 7.307 1.00 93.56 111 LEU A O 1
ATOM 860 N N . TRP A 1 112 ? -15.098 -14.281 6.049 1.00 93.44 112 TRP A N 1
ATOM 861 C CA . TRP A 1 112 ? -15.645 -15.638 6.045 1.00 93.44 112 TRP A CA 1
ATOM 862 C C . TRP A 1 112 ? -15.718 -16.255 7.446 1.00 93.44 112 TRP A C 1
ATOM 864 O O . TRP A 1 112 ? -16.674 -16.944 7.776 1.00 93.44 112 TRP A O 1
ATOM 874 N N . GLU A 1 113 ? -14.708 -15.997 8.275 1.00 94.69 113 GLU A N 1
ATOM 875 C CA . GLU A 1 113 ? -14.617 -16.499 9.651 1.00 94.69 113 GLU A CA 1
ATOM 876 C C . GLU A 1 113 ? -15.368 -15.626 10.673 1.00 94.69 113 GLU A C 1
ATOM 878 O O . GLU A 1 113 ? -15.252 -15.870 11.872 1.00 94.69 113 GLU A O 1
ATOM 883 N N . GLU A 1 114 ? -16.061 -14.567 10.233 1.00 90.06 114 GLU A N 1
ATOM 884 C CA . GLU A 1 114 ? -16.700 -13.570 11.110 1.00 90.06 114 GLU A CA 1
ATOM 885 C C . GLU A 1 114 ? -15.751 -13.055 12.210 1.00 90.06 114 GLU A C 1
ATOM 887 O O . GLU A 1 114 ? -16.091 -12.880 13.384 1.00 90.06 114 GLU A O 1
ATOM 892 N N . SER A 1 115 ? -14.495 -12.824 11.824 1.00 91.94 115 SER A N 1
ATOM 893 C CA . SER A 1 115 ? -13.411 -12.580 12.764 1.00 91.94 115 SER A CA 1
ATOM 894 C C . SER A 1 115 ? -13.638 -11.312 13.583 1.00 91.94 115 SER A C 1
ATOM 896 O O . SER A 1 115 ? -13.861 -10.220 13.055 1.00 91.94 115 SER A O 1
ATOM 898 N N . GLN A 1 116 ? -13.390 -11.416 14.888 1.00 89.81 116 GLN A N 1
ATOM 899 C CA . GLN A 1 116 ? -13.367 -10.280 15.813 1.00 89.81 116 GLN A CA 1
ATOM 900 C C . GLN A 1 116 ? -12.380 -9.175 15.398 1.00 89.81 116 GLN A C 1
ATOM 902 O O . GLN A 1 116 ? -12.512 -8.035 15.838 1.00 89.81 116 GLN A O 1
ATOM 907 N N . LEU A 1 117 ? -11.407 -9.472 14.528 1.00 90.12 117 LEU A N 1
ATOM 908 C CA . LEU A 1 117 ? -10.489 -8.485 13.953 1.00 90.12 117 LEU A CA 1
ATOM 909 C C . LEU A 1 117 ? -11.195 -7.420 13.105 1.00 90.12 117 LEU A C 1
ATOM 911 O O . LEU A 1 117 ? -10.677 -6.302 13.013 1.00 90.12 117 LEU A O 1
ATOM 915 N N . LEU A 1 118 ? -12.364 -7.727 12.531 1.00 91.38 118 LEU A N 1
ATOM 916 C CA . LEU A 1 118 ? -13.153 -6.796 11.717 1.00 91.38 118 LEU A CA 1
ATOM 917 C C . LEU A 1 118 ? -13.580 -5.553 12.513 1.00 91.38 118 LEU A C 1
ATOM 919 O O . LEU A 1 118 ? -13.596 -4.450 11.960 1.00 91.38 118 LEU A O 1
ATOM 923 N N . ARG A 1 119 ? -13.797 -5.699 13.832 1.00 90.31 119 ARG A N 1
ATOM 924 C CA . ARG A 1 119 ? -14.165 -4.594 14.736 1.00 90.31 119 ARG A CA 1
ATOM 925 C C . ARG A 1 119 ? -13.129 -3.468 14.763 1.00 90.31 119 ARG A C 1
ATOM 927 O O . ARG A 1 119 ? -13.459 -2.312 15.007 1.00 90.31 119 ARG A O 1
ATOM 934 N N . THR A 1 120 ? -11.862 -3.793 14.489 1.00 91.19 120 THR A N 1
ATOM 935 C CA . THR A 1 120 ? -10.729 -2.861 14.616 1.00 91.19 120 THR A CA 1
ATOM 936 C C . THR A 1 120 ? -10.886 -1.636 13.711 1.00 91.19 120 THR A C 1
ATOM 938 O O . THR A 1 120 ? -10.465 -0.542 14.083 1.00 91.19 120 THR A O 1
ATOM 941 N N . HIS A 1 121 ? -11.512 -1.791 12.539 1.00 90.94 121 HIS A N 1
ATOM 942 C CA . HIS A 1 121 ? -11.786 -0.663 11.645 1.00 90.94 121 HIS A CA 1
ATOM 943 C C . HIS A 1 121 ? -12.846 0.281 12.222 1.00 90.94 121 HIS A C 1
ATOM 945 O O . HIS A 1 121 ? -12.688 1.495 12.120 1.00 90.94 121 HIS A O 1
ATOM 951 N N . CYS A 1 122 ? -13.878 -0.262 12.874 1.00 94.94 122 CYS A N 1
ATOM 952 C CA . CYS A 1 122 ? -14.911 0.527 13.541 1.00 94.94 122 CYS A CA 1
ATOM 953 C C . CYS A 1 122 ? -14.353 1.241 14.782 1.00 94.94 122 CYS A C 1
ATOM 955 O O . CYS A 1 122 ? -14.563 2.442 14.940 1.00 94.94 122 CYS A O 1
ATOM 957 N N . TYR A 1 123 ? -13.529 0.558 15.586 1.00 95.12 123 TYR A N 1
ATOM 958 C CA . TYR A 1 123 ? -12.800 1.176 16.700 1.00 95.12 123 TYR A CA 1
ATOM 959 C C . TYR A 1 123 ? -11.926 2.339 16.225 1.00 95.12 123 TYR A C 1
ATOM 961 O O . TYR A 1 123 ? -11.953 3.424 16.802 1.00 95.12 123 TYR A O 1
ATOM 969 N N . ARG A 1 124 ? -11.170 2.134 15.140 1.00 93.06 124 ARG A N 1
ATOM 970 C CA . ARG A 1 124 ? -10.311 3.177 14.582 1.00 93.06 124 ARG A CA 1
ATOM 971 C C . ARG A 1 124 ? -11.113 4.363 14.053 1.00 93.06 124 ARG A C 1
ATOM 973 O O . ARG A 1 124 ? -10.738 5.494 14.332 1.00 93.06 124 ARG A O 1
ATOM 980 N N . ALA A 1 125 ? -12.196 4.114 13.318 1.00 92.88 125 ALA A N 1
ATOM 981 C CA . ALA A 1 125 ? -13.067 5.171 12.808 1.00 92.88 125 ALA A CA 1
ATOM 982 C C . ALA A 1 125 ? -13.692 5.983 13.952 1.00 92.88 125 ALA A C 1
ATOM 984 O O . ALA A 1 125 ? -13.674 7.208 13.908 1.00 92.88 125 ALA A O 1
ATOM 985 N N . THR A 1 126 ? -14.163 5.300 14.997 1.00 95.31 126 THR A N 1
ATOM 986 C CA . THR A 1 126 ? -14.749 5.925 16.190 1.00 95.31 126 THR A CA 1
ATOM 987 C C . THR A 1 126 ? -13.733 6.818 16.895 1.00 95.31 126 THR A C 1
ATOM 989 O O . THR A 1 126 ? -13.983 8.001 17.104 1.00 95.31 126 THR A O 1
ATOM 992 N N . LEU A 1 127 ? -12.537 6.294 17.170 1.00 94.44 127 LEU A N 1
ATOM 993 C CA . LEU A 1 127 ? -11.458 7.062 17.785 1.00 94.44 127 LEU A CA 1
ATOM 994 C C . LEU A 1 127 ? -11.020 8.261 16.924 1.00 94.44 127 LEU A C 1
ATOM 996 O O . LEU A 1 127 ? -10.815 9.351 17.453 1.00 94.44 127 LEU A O 1
ATOM 1000 N N . GLU A 1 128 ? -10.861 8.085 15.608 1.00 92.25 128 GLU A N 1
ATOM 1001 C CA . GLU A 1 128 ? -10.448 9.177 14.717 1.00 92.25 128 GLU A CA 1
ATOM 1002 C C . GLU A 1 128 ? -11.490 10.311 14.657 1.00 92.25 128 GLU A C 1
ATOM 1004 O O . GLU A 1 128 ? -11.094 11.461 14.473 1.00 92.25 128 GLU A O 1
ATOM 1009 N N . THR A 1 129 ? -12.783 10.038 14.873 1.00 92.19 129 THR A N 1
ATOM 1010 C CA . THR A 1 129 ? -13.815 11.085 15.004 1.00 92.19 129 THR A CA 1
ATOM 1011 C C . THR A 1 129 ? -13.576 11.960 16.232 1.00 92.19 129 THR A C 1
ATOM 1013 O O . THR A 1 129 ? -13.437 13.172 16.075 1.00 92.19 129 THR A O 1
ATOM 1016 N N . PHE A 1 130 ? -13.399 11.367 17.417 1.00 92.94 130 PHE A N 1
ATOM 1017 C CA . PHE A 1 130 ? -13.098 12.122 18.642 1.00 92.94 130 PHE A CA 1
ATOM 1018 C C . PHE A 1 130 ? -11.777 12.894 18.544 1.00 92.94 130 PHE A C 1
ATOM 1020 O O . PHE A 1 130 ? -11.683 14.046 18.964 1.00 92.94 130 PHE A O 1
ATOM 1027 N N . ILE A 1 131 ? -10.744 12.298 17.936 1.00 91.25 131 ILE A N 1
ATOM 1028 C CA . ILE A 1 131 ? -9.473 13.003 17.720 1.00 91.25 131 ILE A CA 1
ATOM 1029 C C . ILE A 1 131 ? -9.684 14.244 16.844 1.00 91.25 131 ILE A C 1
ATOM 1031 O O . ILE A 1 131 ? -9.098 15.287 17.124 1.00 91.25 131 ILE A O 1
ATOM 1035 N N . ARG A 1 132 ? -10.513 14.157 15.795 1.00 89.56 132 ARG A N 1
ATOM 1036 C CA . ARG A 1 132 ? -10.788 15.291 14.898 1.00 89.56 132 ARG A CA 1
ATOM 1037 C C . ARG A 1 132 ? -11.611 16.392 15.558 1.00 89.56 132 ARG A C 1
ATOM 1039 O O . ARG A 1 132 ? -11.438 17.542 15.175 1.00 89.56 132 ARG A O 1
ATOM 1046 N N . GLU A 1 133 ? -12.461 16.066 16.526 1.00 89.75 133 GLU A N 1
ATOM 1047 C CA . GLU A 1 133 ? -13.172 17.066 17.332 1.00 89.75 133 GLU A CA 1
ATOM 1048 C C . GLU A 1 133 ? -12.197 17.872 18.203 1.00 89.75 133 GLU A C 1
ATOM 1050 O O . GLU A 1 133 ? -12.292 19.094 18.267 1.00 89.75 133 GLU A O 1
ATOM 1055 N N . GLN A 1 134 ? -11.211 17.205 18.814 1.00 88.00 134 GLN A N 1
ATOM 1056 C CA . GLN A 1 134 ? -10.209 17.857 19.668 1.00 88.00 134 GLN A CA 1
ATOM 1057 C C . GLN A 1 134 ? -9.098 18.563 18.880 1.00 88.00 134 GLN A C 1
ATOM 1059 O O . GLN A 1 134 ? -8.521 19.546 19.343 1.00 88.00 134 GLN A O 1
ATOM 1064 N N . ARG A 1 135 ? -8.740 18.025 17.711 1.00 85.75 135 ARG A N 1
ATOM 1065 C CA . ARG A 1 135 ? -7.614 18.474 16.882 1.00 85.75 135 ARG A CA 1
ATOM 1066 C C . ARG A 1 135 ? -8.015 18.502 15.399 1.00 85.75 135 ARG A C 1
ATOM 1068 O O . ARG A 1 135 ? -7.568 17.645 14.624 1.00 85.75 135 ARG A O 1
ATOM 1075 N N . PRO A 1 136 ? -8.860 19.458 14.967 1.00 83.44 136 PRO A N 1
ATOM 1076 C CA . PRO A 1 136 ? -9.363 19.520 13.590 1.00 83.44 136 PRO A CA 1
ATOM 1077 C C . PRO A 1 136 ? -8.263 19.654 12.526 1.00 83.44 136 PRO A C 1
ATOM 1079 O O . PRO A 1 136 ? -8.452 19.270 11.369 1.00 83.44 136 PRO A O 1
ATOM 1082 N N . GLU A 1 137 ? -7.098 20.180 12.904 1.00 80.69 137 GLU A N 1
ATOM 1083 C CA . GLU A 1 137 ? -5.934 20.333 12.037 1.00 80.69 137 GLU A CA 1
ATOM 1084 C C . GLU A 1 137 ? -5.213 19.003 11.745 1.00 80.69 137 GLU A C 1
ATOM 1086 O O . GLU A 1 137 ? -4.502 18.885 10.739 1.00 80.69 137 GLU A O 1
ATOM 1091 N N . LEU A 1 138 ? -5.428 17.966 12.566 1.00 74.81 138 LEU A N 1
ATOM 1092 C CA . LEU A 1 138 ? -4.870 16.633 12.347 1.00 74.81 138 LEU A CA 1
ATOM 1093 C C . LEU A 1 138 ? -5.658 15.884 11.262 1.00 74.81 138 LEU A C 1
ATOM 1095 O O . LEU A 1 138 ? -6.554 15.088 11.532 1.00 74.81 138 LEU A O 1
ATOM 1099 N N . ARG A 1 139 ? -5.266 16.054 9.993 1.00 67.19 139 ARG A N 1
ATOM 1100 C CA . ARG A 1 139 ? -5.837 15.259 8.882 1.00 67.19 139 ARG A CA 1
ATOM 1101 C C . ARG A 1 139 ? -5.527 13.762 8.964 1.00 67.19 139 ARG A C 1
ATOM 1103 O O . ARG A 1 139 ? -6.243 12.957 8.371 1.00 67.19 139 ARG A O 1
ATOM 1110 N N . ARG A 1 140 ? -4.419 13.390 9.611 1.00 74.62 140 ARG A N 1
ATOM 1111 C CA . ARG A 1 140 ? -3.947 12.006 9.772 1.00 74.62 140 ARG A CA 1
ATOM 1112 C C . ARG A 1 140 ? -3.314 11.884 11.143 1.00 74.62 140 ARG A C 1
ATOM 1114 O O . ARG A 1 140 ? -2.108 12.042 11.282 1.00 74.62 140 ARG A O 1
ATOM 1121 N N . ALA A 1 141 ? -4.147 11.597 12.133 1.00 71.88 141 ALA A N 1
ATOM 1122 C CA . ALA A 1 141 ? -3.740 11.506 13.527 1.00 71.88 141 ALA A CA 1
ATOM 1123 C C . ALA A 1 141 ? -2.587 10.508 13.764 1.00 71.88 141 ALA A C 1
ATOM 1125 O O . ALA A 1 141 ? -1.904 10.591 14.771 1.00 71.88 141 ALA A O 1
ATOM 1126 N N . GLY A 1 142 ? -2.316 9.591 12.824 1.00 72.94 142 GLY A N 1
ATOM 1127 C CA . GLY A 1 142 ? -1.167 8.692 12.929 1.00 72.94 142 GLY A CA 1
ATOM 1128 C C . GLY A 1 142 ? -1.332 7.691 14.067 1.00 72.94 142 GLY A C 1
ATOM 1129 O O . GLY A 1 142 ? -0.334 7.217 14.601 1.00 72.94 142 GLY A O 1
ATOM 1130 N N . VAL A 1 143 ? -2.585 7.364 14.417 1.00 78.62 143 VAL A N 1
ATOM 1131 C CA . VAL A 1 143 ? -2.936 6.323 15.384 1.00 78.62 143 VAL A CA 1
ATOM 1132 C C . VAL A 1 143 ? -2.311 5.020 14.891 1.00 78.62 143 VAL A C 1
ATOM 1134 O O . VAL A 1 143 ? -2.834 4.349 14.000 1.00 78.62 143 VAL A O 1
ATOM 1137 N N . GLN A 1 144 ? -1.120 4.711 15.403 1.00 78.31 144 GLN A N 1
ATOM 1138 C CA . GLN A 1 144 ? -0.374 3.518 15.020 1.00 78.31 144 GLN A CA 1
ATOM 1139 C C . GLN A 1 144 ? -1.206 2.264 15.335 1.00 78.31 144 GLN A C 1
ATOM 1141 O O . GLN A 1 144 ? -2.191 2.315 16.075 1.00 78.31 144 GLN A O 1
ATOM 1146 N N . THR A 1 145 ? -0.800 1.103 14.826 1.00 83.06 145 THR A N 1
ATOM 1147 C CA . THR A 1 145 ? -1.496 -0.165 15.089 1.00 83.06 145 THR A CA 1
ATOM 1148 C C . THR A 1 145 ? -1.502 -0.503 16.580 1.00 83.06 145 THR A C 1
ATOM 1150 O O . THR A 1 145 ? -0.452 -0.603 17.224 1.00 83.06 145 THR A O 1
ATOM 1153 N N . VAL A 1 146 ? -2.684 -0.640 17.184 1.00 86.62 146 VAL A N 1
ATOM 1154 C CA . VAL A 1 146 ? -2.833 -1.125 18.568 1.00 86.62 146 VAL A CA 1
ATOM 1155 C C . VAL A 1 146 ? -2.752 -2.652 18.540 1.00 86.62 146 VAL A C 1
ATOM 1157 O O . VAL A 1 146 ? -3.522 -3.312 17.840 1.00 86.62 146 VAL A O 1
ATOM 1160 N N . LYS A 1 147 ? -1.777 -3.225 19.255 1.00 87.75 147 LYS A N 1
ATOM 1161 C CA . LYS A 1 147 ? -1.584 -4.681 19.299 1.00 87.75 147 LYS A CA 1
ATOM 1162 C C . LYS A 1 147 ? -2.798 -5.332 19.957 1.00 87.75 147 LYS A C 1
ATOM 1164 O O . LYS A 1 147 ? -3.269 -4.842 20.974 1.00 87.75 147 LYS A O 1
ATOM 1169 N N . LYS A 1 148 ? -3.274 -6.442 19.382 1.00 88.00 148 LYS A N 1
ATOM 1170 C CA . LYS A 1 148 ? -4.424 -7.210 19.893 1.00 88.00 148 LYS A CA 1
ATOM 1171 C C . LYS A 1 148 ? -5.669 -6.341 20.165 1.00 88.00 148 LYS A C 1
ATOM 1173 O O . LYS A 1 148 ? -6.410 -6.619 21.094 1.00 88.00 148 LYS A O 1
ATOM 1178 N N . ALA A 1 149 ? -5.922 -5.318 19.338 1.00 89.19 149 ALA A N 1
ATOM 1179 C CA . ALA A 1 149 ? -7.074 -4.415 19.484 1.00 89.19 149 ALA A CA 1
ATOM 1180 C C . ALA A 1 149 ? -8.426 -5.146 19.596 1.00 89.19 149 ALA A C 1
ATOM 1182 O O . ALA A 1 149 ? -9.308 -4.718 20.327 1.00 89.19 149 ALA A O 1
ATOM 1183 N N . HIS A 1 150 ? -8.560 -6.286 18.919 1.00 88.88 150 HIS A N 1
ATOM 1184 C CA . HIS A 1 150 ? -9.726 -7.165 18.984 1.00 88.88 150 HIS A CA 1
ATOM 1185 C C . HIS A 1 150 ? -9.906 -7.887 20.331 1.00 88.88 150 HIS A C 1
ATOM 1187 O O . HIS A 1 150 ? -10.873 -8.609 20.488 1.00 88.88 150 HIS A O 1
ATOM 1193 N N . LEU A 1 151 ? -8.990 -7.773 21.290 1.00 92.56 151 LEU A N 1
ATOM 1194 C CA . LEU A 1 151 ? -9.182 -8.301 22.647 1.00 92.56 151 LEU A CA 1
ATOM 1195 C C . LEU A 1 151 ? -9.543 -7.199 23.644 1.00 92.56 151 LEU A C 1
ATOM 1197 O O . LEU A 1 151 ? -9.786 -7.496 24.806 1.00 92.56 151 LEU A O 1
ATOM 1201 N N . LEU A 1 152 ? -9.563 -5.943 23.196 1.00 93.94 152 LEU A N 1
ATOM 1202 C CA . LEU A 1 152 ? -9.806 -4.782 24.037 1.00 93.94 152 LEU A CA 1
ATOM 1203 C C . LEU A 1 152 ? -11.264 -4.335 23.945 1.00 93.94 152 LEU A C 1
ATOM 1205 O O . LEU A 1 152 ? -11.919 -4.434 22.895 1.00 93.94 152 LEU A O 1
ATOM 1209 N N . THR A 1 153 ? -11.745 -3.754 25.037 1.00 94.62 153 THR A N 1
ATOM 1210 C CA . THR A 1 153 ? -12.894 -2.849 24.991 1.00 94.62 153 THR A CA 1
ATOM 1211 C C . THR A 1 153 ? -12.537 -1.603 24.176 1.00 94.62 153 THR A C 1
ATOM 1213 O O . THR A 1 153 ? -11.359 -1.280 23.973 1.00 94.62 153 THR A O 1
ATOM 1216 N N . PHE A 1 154 ? -13.546 -0.877 23.691 1.00 95.31 154 PHE A N 1
ATOM 1217 C CA . PHE A 1 154 ? -13.288 0.377 22.985 1.00 95.31 154 PHE A CA 1
ATOM 1218 C C . PHE A 1 154 ? -12.563 1.394 23.880 1.00 95.31 154 PHE A C 1
ATOM 1220 O O . PHE A 1 154 ? -11.619 2.029 23.424 1.00 95.31 154 PHE A O 1
ATOM 1227 N N . THR A 1 155 ? -12.931 1.498 25.159 1.00 94.88 155 THR A N 1
ATOM 1228 C CA . THR A 1 155 ? -12.308 2.426 26.116 1.00 94.88 155 THR A CA 1
ATOM 1229 C C . THR A 1 155 ? -10.810 2.165 26.282 1.00 94.88 155 THR A C 1
ATOM 1231 O O . THR A 1 155 ? -9.999 3.087 26.201 1.00 94.88 155 THR A O 1
ATOM 1234 N N . GLU A 1 156 ? -10.408 0.901 26.445 1.00 95.06 156 GLU A N 1
ATOM 1235 C CA . GLU A 1 156 ? -8.990 0.523 26.523 1.00 95.06 156 GLU A CA 1
ATOM 1236 C C . GLU A 1 156 ? -8.251 0.810 25.211 1.00 95.06 156 GLU A C 1
ATOM 1238 O O . GLU A 1 156 ? -7.130 1.325 25.220 1.00 95.06 156 GLU A O 1
ATOM 1243 N N . TYR A 1 157 ? -8.884 0.512 24.072 1.00 95.44 157 TYR A N 1
ATOM 1244 C CA . TYR A 1 157 ? -8.339 0.829 22.754 1.00 95.44 157 TYR A CA 1
ATOM 1245 C C . TYR A 1 157 ? -8.130 2.341 22.574 1.00 95.44 157 TYR A C 1
ATOM 1247 O O . TYR A 1 157 ? -7.065 2.766 22.118 1.00 95.44 157 TYR A O 1
ATOM 1255 N N . ALA A 1 158 ? -9.123 3.148 22.954 1.00 95.31 158 ALA A N 1
ATOM 1256 C CA . ALA A 1 158 ? -9.100 4.596 22.834 1.00 95.31 158 ALA A CA 1
ATOM 1257 C C . ALA A 1 158 ? -7.997 5.206 23.702 1.00 95.31 158 ALA A C 1
ATOM 1259 O O . ALA A 1 158 ? -7.208 5.994 23.187 1.00 95.31 158 ALA A O 1
ATOM 1260 N N . ARG A 1 159 ? -7.845 4.757 24.956 1.00 95.12 159 ARG A N 1
ATOM 1261 C CA . ARG A 1 159 ? -6.758 5.190 25.850 1.00 95.12 159 ARG A CA 1
ATOM 1262 C C . ARG A 1 159 ? -5.379 5.008 25.205 1.00 95.12 159 ARG A C 1
ATOM 1264 O O . ARG A 1 159 ? -4.558 5.927 25.199 1.00 95.12 159 ARG A O 1
ATOM 1271 N N . LEU A 1 160 ? -5.131 3.838 24.608 1.00 94.19 160 LEU A N 1
ATOM 1272 C CA . LEU A 1 160 ? -3.871 3.544 23.910 1.00 94.19 160 LEU A CA 1
ATOM 1273 C C . LEU A 1 160 ? -3.693 4.375 22.632 1.00 94.19 160 LEU A C 1
ATOM 1275 O O . LEU A 1 160 ? -2.570 4.737 22.277 1.00 94.19 160 LEU A O 1
ATOM 1279 N N . GLY A 1 161 ? -4.782 4.646 21.915 1.00 92.69 161 GLY A N 1
ATOM 1280 C CA . GLY A 1 161 ? -4.771 5.432 20.687 1.00 92.69 161 GLY A CA 1
ATOM 1281 C C . GLY A 1 161 ? -4.555 6.929 20.921 1.00 92.69 161 GLY A C 1
ATOM 1282 O O . GLY A 1 161 ? -3.733 7.530 20.233 1.00 92.69 161 GLY A O 1
ATOM 1283 N N . LEU A 1 162 ? -5.223 7.512 21.920 1.00 93.12 162 LEU A N 1
ATOM 1284 C CA . LEU A 1 162 ? -5.108 8.924 22.308 1.00 93.12 162 LEU A CA 1
ATOM 1285 C C . LEU A 1 162 ? -3.685 9.273 22.757 1.00 93.12 162 LEU A C 1
ATOM 1287 O O . LEU A 1 162 ? -3.112 10.261 22.293 1.00 93.12 162 LEU A O 1
ATOM 1291 N N . ALA A 1 163 ? -3.063 8.396 23.552 1.00 91.62 163 ALA A N 1
ATOM 1292 C CA . ALA A 1 163 ? -1.678 8.559 23.990 1.00 91.62 163 ALA A CA 1
ATOM 1293 C C . ALA A 1 163 ? -0.692 8.708 22.812 1.00 91.62 163 ALA A C 1
ATOM 1295 O O . ALA A 1 163 ? 0.292 9.441 22.900 1.00 91.62 163 ALA A O 1
ATOM 1296 N N . ARG A 1 164 ? -0.960 8.043 21.679 1.00 89.00 164 ARG A N 1
ATOM 1297 C CA . ARG A 1 164 ? -0.092 8.070 20.484 1.00 89.00 164 ARG A CA 1
ATOM 1298 C C . ARG A 1 164 ? -0.192 9.352 19.676 1.00 89.00 164 ARG A C 1
ATOM 1300 O O . ARG A 1 164 ? 0.674 9.600 18.844 1.00 89.00 164 ARG A O 1
ATOM 1307 N N . VAL A 1 165 ? -1.238 10.134 19.905 1.00 87.69 165 VAL A N 1
ATOM 1308 C CA . VAL A 1 165 ? -1.498 11.394 19.200 1.00 87.69 165 VAL A CA 1
ATOM 1309 C C . VAL A 1 165 ? -1.356 12.595 20.132 1.00 87.69 165 VAL A C 1
ATOM 1311 O O . VAL A 1 165 ? -1.816 13.688 19.817 1.00 87.69 165 VAL A O 1
ATOM 1314 N N . SER A 1 166 ? -0.706 12.378 21.282 1.00 89.19 166 SER A N 1
ATOM 1315 C CA . SER A 1 166 ? -0.465 13.388 22.314 1.00 89.19 166 SER A CA 1
ATOM 1316 C C . SER A 1 166 ? -1.751 14.018 22.860 1.00 89.19 166 SER A C 1
ATOM 1318 O O . SER A 1 166 ? -1.760 15.192 23.224 1.00 89.19 166 SER A O 1
ATOM 1320 N N . LEU A 1 167 ? -2.832 13.233 22.927 1.00 90.25 167 LEU A N 1
ATOM 1321 C CA . LEU A 1 167 ? -4.065 13.596 23.622 1.00 90.25 167 LEU A CA 1
ATOM 1322 C C . LEU A 1 167 ? -4.154 12.877 24.979 1.00 90.25 167 LEU A C 1
ATOM 1324 O O . LEU A 1 167 ? -3.579 11.793 25.127 1.00 90.25 167 LEU A O 1
ATOM 1328 N N . PRO A 1 168 ? -4.869 13.452 25.968 1.00 93.44 168 PRO A N 1
ATOM 1329 C CA . PRO A 1 168 ? -5.065 12.818 27.268 1.00 93.44 168 PRO A CA 1
ATOM 1330 C C . PRO A 1 168 ? -5.661 11.408 27.114 1.00 93.44 168 PRO A C 1
ATOM 1332 O O . PRO A 1 168 ? -6.704 11.270 26.477 1.00 93.44 168 PRO A O 1
ATOM 1335 N N . PRO A 1 169 ? -5.044 10.354 27.680 1.00 92.81 169 PRO A N 1
ATOM 1336 C CA . PRO A 1 169 ? -5.554 8.986 27.552 1.00 92.81 169 PRO A CA 1
ATOM 1337 C C . PRO A 1 169 ? -6.933 8.782 28.193 1.00 92.81 169 PRO A C 1
ATOM 1339 O O . PRO A 1 169 ? -7.679 7.905 27.768 1.00 92.81 169 PRO A O 1
ATOM 1342 N N . ASP A 1 170 ? -7.266 9.603 29.189 1.00 91.88 170 ASP A N 1
ATOM 1343 C CA . ASP A 1 170 ? -8.552 9.603 29.892 1.00 91.88 170 ASP A CA 1
ATOM 1344 C C . ASP A 1 170 ? -9.450 10.769 29.441 1.00 91.88 170 ASP A C 1
ATOM 1346 O O . ASP A 1 170 ? -10.266 11.270 30.213 1.00 91.88 170 ASP A O 1
ATOM 1350 N N . LEU A 1 171 ? -9.281 11.233 28.193 1.00 90.56 171 LEU A N 1
ATOM 1351 C CA . LEU A 1 171 ? -10.196 12.194 27.579 1.00 90.56 171 LEU A CA 1
ATOM 1352 C C . LEU A 1 171 ? -11.638 11.664 27.715 1.00 90.56 171 LEU A C 1
ATOM 1354 O O . LEU A 1 171 ? -11.888 10.523 27.318 1.00 90.56 171 LEU A O 1
ATOM 1358 N N . PRO A 1 172 ? -12.582 12.454 28.257 1.00 91.00 172 PRO A N 1
ATOM 1359 C CA . PRO A 1 172 ? -13.963 12.018 28.380 1.00 91.00 172 PRO A CA 1
ATOM 1360 C C . PRO A 1 172 ? -14.552 11.803 26.985 1.00 91.00 172 PRO A C 1
ATOM 1362 O O . PRO A 1 172 ? -14.612 12.726 26.174 1.00 91.00 172 PRO A O 1
ATOM 1365 N N . LEU A 1 173 ? -14.963 10.566 26.713 1.00 93.06 173 LEU A N 1
ATOM 1366 C CA . LEU A 1 173 ? -15.682 10.183 25.503 1.00 93.06 173 LEU A CA 1
ATOM 1367 C C . LEU A 1 173 ? -17.149 9.991 25.879 1.00 93.06 173 LEU A C 1
ATOM 1369 O O . LEU A 1 173 ? -17.441 9.296 26.854 1.00 93.06 173 LEU A O 1
ATOM 1373 N N . ASP A 1 174 ? -18.061 10.596 25.122 1.00 93.75 174 ASP A N 1
ATOM 1374 C CA . ASP A 1 174 ? -19.494 10.396 25.327 1.00 93.75 174 ASP A CA 1
ATOM 1375 C C . ASP A 1 174 ? -19.856 8.933 25.030 1.00 93.75 174 ASP A C 1
ATOM 1377 O O . ASP A 1 174 ? -19.763 8.471 23.891 1.00 93.75 174 ASP A O 1
ATOM 1381 N N . GLY A 1 175 ? -20.262 8.197 26.068 1.00 93.44 175 GLY A N 1
ATOM 1382 C CA . GLY A 1 175 ? -20.624 6.786 25.964 1.00 93.44 175 GLY A CA 1
ATOM 1383 C C . GLY A 1 175 ? -21.776 6.528 24.990 1.00 93.44 175 GLY A C 1
ATOM 1384 O O . GLY A 1 175 ? -21.720 5.545 24.255 1.00 93.44 175 GLY A O 1
ATOM 1385 N N . GLY A 1 176 ? -22.762 7.431 24.920 1.00 95.62 176 GLY A N 1
ATOM 1386 C CA . GLY A 1 176 ? -23.887 7.303 23.991 1.00 95.62 176 GLY A CA 1
ATOM 1387 C C . GLY A 1 176 ? -23.452 7.499 22.539 1.00 95.62 176 GLY A C 1
ATOM 1388 O O . GLY A 1 176 ? -23.847 6.737 21.658 1.00 95.62 176 GLY A O 1
ATOM 1389 N N . GLN A 1 177 ? -22.566 8.469 22.288 1.00 95.25 177 GLN A N 1
ATOM 1390 C CA . GLN A 1 177 ? -21.965 8.667 20.965 1.00 95.25 177 GLN A CA 1
ATOM 1391 C C . GLN A 1 177 ? -21.094 7.469 20.561 1.00 95.25 177 GLN A C 1
ATOM 1393 O O . GLN A 1 177 ? -21.175 7.007 19.423 1.00 95.25 177 GLN A O 1
ATOM 1398 N N . VAL A 1 178 ? -20.280 6.942 21.484 1.00 96.75 178 VAL A N 1
ATOM 1399 C CA . VAL A 1 178 ? -19.453 5.748 21.250 1.00 96.75 178 VAL A CA 1
ATOM 1400 C C . VAL A 1 178 ? -20.322 4.555 20.860 1.00 96.75 178 VAL A C 1
ATOM 1402 O O . VAL A 1 178 ? -20.048 3.923 19.842 1.00 96.75 178 VAL A O 1
ATOM 1405 N N . GLU A 1 179 ? -21.364 4.253 21.634 1.00 96.75 179 GLU A N 1
ATOM 1406 C CA . GLU A 1 179 ? -22.261 3.123 21.375 1.00 96.75 179 GLU A CA 1
ATOM 1407 C C . GLU A 1 179 ? -22.931 3.251 20.002 1.00 96.75 179 GLU A C 1
ATOM 1409 O O . GLU A 1 179 ? -22.778 2.361 19.161 1.00 96.75 179 GLU A O 1
ATOM 1414 N N . ALA A 1 180 ? -23.528 4.411 19.709 1.00 97.31 180 ALA A N 1
ATOM 1415 C CA . ALA A 1 180 ? -24.170 4.684 18.424 1.00 97.31 180 ALA A CA 1
ATOM 1416 C C . ALA A 1 180 ? -23.211 4.536 17.224 1.00 97.31 180 ALA A C 1
ATOM 1418 O O . ALA A 1 180 ? -23.608 4.096 16.142 1.00 97.31 180 ALA A O 1
ATOM 1419 N N . MET A 1 181 ? -21.932 4.893 17.387 1.00 96.94 181 MET A N 1
ATOM 1420 C CA . MET A 1 181 ? -20.915 4.714 16.347 1.00 96.94 181 MET A CA 1
ATOM 1421 C C . MET A 1 181 ? -20.492 3.252 16.182 1.00 96.94 181 MET A C 1
ATOM 1423 O O . MET A 1 181 ? -20.310 2.794 15.049 1.00 96.94 181 MET A O 1
ATOM 1427 N N . LEU A 1 182 ? -20.350 2.512 17.285 1.00 96.12 182 LEU A N 1
ATOM 1428 C CA . LEU A 1 182 ? -19.988 1.095 17.262 1.00 96.12 182 LEU A CA 1
ATOM 1429 C C . LEU A 1 182 ? -21.101 0.222 16.664 1.00 96.12 182 LEU A C 1
ATOM 1431 O O . LEU A 1 182 ? -20.797 -0.740 15.956 1.00 96.12 182 LEU A O 1
ATOM 1435 N N . GLU A 1 183 ? -22.373 0.599 16.824 1.00 96.88 183 GLU A N 1
ATOM 1436 C CA . GLU A 1 183 ? -23.508 -0.033 16.131 1.00 96.88 183 GLU A CA 1
ATOM 1437 C C . GLU A 1 183 ? -23.379 0.026 14.597 1.00 96.88 183 GLU A C 1
ATOM 1439 O O . GLU A 1 183 ? -23.875 -0.845 13.880 1.00 96.88 183 GLU A O 1
ATOM 1444 N N . GLN A 1 184 ? -22.640 1.004 14.057 1.00 96.19 184 GLN A N 1
ATOM 1445 C CA . GLN A 1 184 ? -22.389 1.117 12.616 1.00 96.19 184 GLN A CA 1
ATOM 1446 C C . GLN A 1 184 ? -21.295 0.159 12.109 1.00 96.19 184 GLN A C 1
ATOM 1448 O O . GLN A 1 184 ? -20.921 0.238 10.933 1.00 96.19 18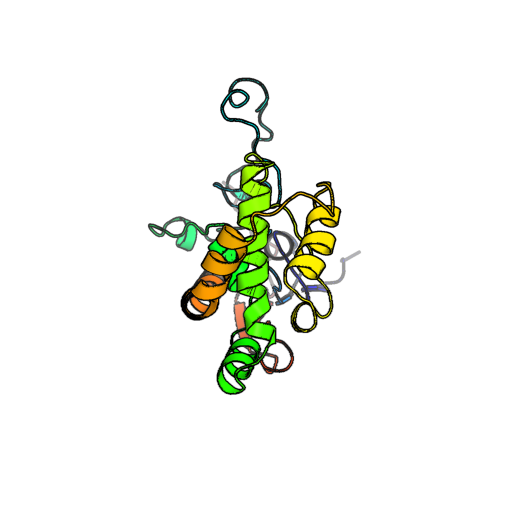4 GLN A O 1
ATOM 1453 N N . GLN A 1 185 ? -20.778 -0.762 12.937 1.00 94.94 185 GLN A N 1
ATOM 1454 C CA . GLN A 1 185 ? -19.710 -1.700 12.565 1.00 94.94 185 GLN A CA 1
ATOM 1455 C C . GLN A 1 185 ? -19.975 -2.402 11.228 1.00 94.94 185 GLN A C 1
ATOM 1457 O O . GLN A 1 185 ? -19.082 -2.453 10.381 1.00 94.94 185 GLN A O 1
ATOM 1462 N N . GLY A 1 186 ? -21.197 -2.896 11.004 1.00 94.69 186 GLY A N 1
ATOM 1463 C CA . GLY A 1 186 ? -21.558 -3.570 9.753 1.00 94.69 186 GLY A CA 1
ATOM 1464 C C . GLY A 1 186 ? -21.352 -2.679 8.523 1.00 94.69 186 GLY A C 1
ATOM 1465 O O . GLY A 1 186 ? -20.778 -3.108 7.524 1.00 94.69 186 GLY A O 1
ATOM 1466 N N . ARG A 1 187 ? -21.715 -1.394 8.613 1.00 96.19 187 ARG A N 1
ATOM 1467 C CA . ARG A 1 187 ? -21.520 -0.427 7.520 1.00 96.19 187 ARG A CA 1
ATOM 1468 C C . ARG A 1 187 ? -20.047 -0.108 7.293 1.00 96.19 187 ARG A C 1
ATOM 1470 O O . ARG A 1 187 ? -19.639 0.047 6.146 1.00 96.19 187 ARG A O 1
ATOM 1477 N N . VAL A 1 188 ? -19.243 -0.047 8.356 1.00 95.19 188 VAL A N 1
ATOM 1478 C CA . VAL A 1 188 ? -17.785 0.135 8.246 1.00 95.19 188 VAL A CA 1
ATOM 1479 C C . VAL A 1 188 ? -17.145 -1.055 7.530 1.00 95.19 188 VAL A C 1
ATOM 1481 O O . VAL A 1 188 ? -16.293 -0.859 6.663 1.00 95.19 188 VAL A O 1
ATOM 1484 N N . VAL A 1 189 ? -17.582 -2.279 7.840 1.00 94.69 189 VAL A N 1
ATOM 1485 C CA . VAL A 1 189 ? -17.131 -3.504 7.162 1.00 94.69 189 VAL A CA 1
ATOM 1486 C C . VAL A 1 189 ? -17.508 -3.483 5.679 1.00 94.69 189 VAL A C 1
ATOM 1488 O O . VAL A 1 189 ? -16.647 -3.725 4.833 1.00 94.69 189 VAL A O 1
ATOM 1491 N N . VAL A 1 190 ? -18.751 -3.125 5.340 1.00 95.19 190 VAL A N 1
ATOM 1492 C CA . VAL A 1 190 ? -19.195 -2.987 3.940 1.00 95.19 190 VAL A CA 1
ATOM 1493 C C . VAL A 1 190 ? -18.365 -1.936 3.203 1.00 95.19 190 VAL A C 1
ATOM 1495 O O . VAL A 1 190 ? -17.827 -2.212 2.132 1.00 95.19 190 VAL A O 1
ATOM 1498 N N . PHE A 1 191 ? -18.199 -0.749 3.789 1.00 94.56 191 PHE A N 1
ATOM 1499 C CA . PHE A 1 191 ? -17.414 0.329 3.191 1.00 94.56 191 PHE A CA 1
ATOM 1500 C C . PHE A 1 191 ? -15.964 -0.093 2.928 1.00 94.56 191 PHE A C 1
ATOM 1502 O O . PHE A 1 191 ? -15.438 0.122 1.836 1.00 94.56 191 PHE A O 1
ATOM 1509 N N . PHE A 1 192 ? -15.314 -0.722 3.910 1.00 94.12 192 PHE A N 1
ATOM 1510 C CA . PHE A 1 192 ? -13.935 -1.169 3.748 1.00 94.12 192 PHE A CA 1
ATOM 1511 C C . PHE A 1 192 ? -13.818 -2.307 2.725 1.00 94.12 192 PHE A C 1
ATOM 1513 O O . PHE A 1 192 ? -12.876 -2.315 1.938 1.00 94.12 192 PHE A O 1
ATOM 1520 N N . SER A 1 193 ? -14.807 -3.202 2.650 1.00 94.31 193 SER A N 1
ATOM 1521 C CA . SER A 1 193 ? -14.875 -4.239 1.610 1.00 94.31 193 SER A CA 1
ATOM 1522 C C . SER A 1 193 ? -14.926 -3.629 0.207 1.00 94.31 193 SER A C 1
ATOM 1524 O O . SER A 1 193 ? -14.158 -4.031 -0.663 1.00 94.31 193 SER A O 1
ATOM 1526 N N . LEU A 1 194 ? -15.762 -2.605 -0.006 1.00 94.38 194 LEU A N 1
ATOM 1527 C CA . LEU A 1 194 ? -15.824 -1.874 -1.277 1.00 94.38 194 LEU A CA 1
ATOM 1528 C C . LEU A 1 194 ? -14.486 -1.201 -1.615 1.00 94.38 194 LEU A C 1
ATOM 1530 O O . LEU A 1 194 ? -14.030 -1.272 -2.755 1.00 94.38 194 LEU A O 1
ATOM 1534 N N . ALA A 1 195 ? -13.822 -0.593 -0.628 1.00 93.75 195 ALA A N 1
ATOM 1535 C CA . ALA A 1 195 ? -12.501 0.001 -0.824 1.00 93.75 195 ALA A CA 1
ATOM 1536 C C . ALA A 1 195 ? -11.451 -1.044 -1.247 1.00 93.75 195 ALA A C 1
ATOM 1538 O O . ALA A 1 195 ? -10.634 -0.769 -2.126 1.00 93.75 195 ALA A O 1
ATOM 1539 N N . LEU A 1 196 ? -11.489 -2.248 -0.667 1.00 93.44 196 LEU A N 1
ATOM 1540 C CA . LEU A 1 196 ? -10.586 -3.342 -1.031 1.00 93.44 196 LEU A CA 1
ATOM 1541 C C . LEU A 1 196 ? -10.875 -3.938 -2.410 1.00 93.44 196 LEU A C 1
ATOM 1543 O O . LEU A 1 196 ? -9.938 -4.367 -3.072 1.00 93.44 196 LEU A O 1
ATOM 1547 N N . LEU A 1 197 ? -12.126 -3.929 -2.877 1.00 93.56 197 LEU A N 1
ATOM 1548 C CA . LEU A 1 197 ? -12.450 -4.336 -4.250 1.00 93.56 197 LEU A CA 1
ATOM 1549 C C . LEU A 1 197 ? -11.847 -3.382 -5.292 1.00 93.56 197 LEU A C 1
ATOM 1551 O O . LEU A 1 197 ? -11.483 -3.810 -6.384 1.00 93.56 197 LEU A O 1
ATOM 1555 N N . LEU A 1 198 ? -11.710 -2.097 -4.952 1.00 92.94 198 LEU A N 1
ATOM 1556 C CA . LEU A 1 198 ? -11.113 -1.079 -5.825 1.00 92.94 198 LEU A CA 1
ATOM 1557 C C . LEU A 1 198 ? -9.584 -0.987 -5.697 1.00 92.94 198 LEU A C 1
ATOM 1559 O O . LEU A 1 198 ? -8.924 -0.451 -6.588 1.00 92.94 198 LEU A O 1
ATOM 1563 N N . ALA A 1 199 ? -9.000 -1.506 -4.615 1.00 93.25 199 ALA A N 1
ATOM 1564 C CA . ALA A 1 199 ? -7.564 -1.422 -4.355 1.00 93.25 199 ALA A CA 1
ATOM 1565 C C . ALA A 1 199 ? -6.680 -2.002 -5.487 1.00 93.25 199 ALA A C 1
ATOM 1567 O O . ALA A 1 199 ? -5.733 -1.310 -5.878 1.00 93.25 199 ALA A O 1
ATOM 1568 N N . PRO A 1 200 ? -6.985 -3.177 -6.087 1.00 91.88 200 PRO A N 1
ATOM 1569 C CA . PRO A 1 200 ? -6.196 -3.722 -7.196 1.00 91.88 200 PRO A CA 1
ATOM 1570 C C . PRO A 1 200 ? -6.198 -2.837 -8.443 1.00 91.88 200 PRO A C 1
ATOM 1572 O O . PRO A 1 200 ? -5.215 -2.813 -9.179 1.00 91.88 200 PRO A O 1
ATOM 1575 N N . VAL A 1 201 ? -7.274 -2.078 -8.680 1.00 93.44 201 VAL A N 1
ATOM 1576 C CA . VAL A 1 201 ? -7.362 -1.143 -9.814 1.00 93.44 201 VAL A CA 1
ATOM 1577 C C . VAL A 1 201 ? -6.354 -0.011 -9.636 1.00 93.44 201 VAL A C 1
ATOM 1579 O O . VAL A 1 201 ? -5.632 0.334 -10.570 1.00 93.44 201 VAL A O 1
ATOM 1582 N N . VAL A 1 202 ? -6.255 0.529 -8.418 1.00 94.44 202 VAL A N 1
ATOM 1583 C CA . VAL A 1 202 ? -5.290 1.587 -8.094 1.00 94.44 202 VAL A CA 1
ATOM 1584 C C . VAL A 1 202 ? -3.854 1.073 -8.194 1.00 94.44 202 VAL A C 1
ATOM 1586 O O . VAL A 1 202 ? -3.009 1.747 -8.779 1.00 94.44 202 VAL A O 1
ATOM 1589 N N . GLU A 1 203 ? -3.568 -0.119 -7.661 1.00 94.06 203 GLU A N 1
ATOM 1590 C CA . GLU A 1 203 ? -2.244 -0.738 -7.794 1.00 94.06 203 GLU A CA 1
ATOM 1591 C C . GLU A 1 203 ? -1.882 -0.987 -9.263 1.00 94.06 203 GLU A C 1
ATOM 1593 O O . GLU A 1 203 ? -0.794 -0.616 -9.699 1.00 94.06 203 GLU A O 1
ATOM 1598 N N . THR A 1 204 ? -2.816 -1.529 -10.048 1.00 93.69 204 THR A N 1
ATOM 1599 C CA . THR A 1 204 ? -2.618 -1.780 -11.480 1.00 93.69 204 THR A CA 1
ATOM 1600 C C . THR A 1 204 ? -2.297 -0.493 -12.228 1.00 93.69 204 THR A C 1
ATOM 1602 O O . THR A 1 204 ? -1.370 -0.483 -13.030 1.00 93.69 204 THR A O 1
ATOM 1605 N N . LEU A 1 205 ? -2.989 0.614 -11.937 1.00 96.12 205 LEU A N 1
ATOM 1606 C CA . LEU A 1 205 ? -2.698 1.901 -12.571 1.00 96.12 205 LEU A CA 1
ATOM 1607 C C . LEU A 1 205 ? -1.269 2.381 -12.274 1.00 96.12 205 LEU A C 1
ATOM 1609 O O . LEU A 1 205 ? -0.575 2.830 -13.183 1.00 96.12 205 LEU A O 1
ATOM 1613 N N . VAL A 1 206 ? -0.801 2.244 -11.027 1.00 96.12 206 VAL A N 1
ATOM 1614 C CA . VAL A 1 206 ? 0.583 2.595 -10.662 1.00 96.12 206 VAL A CA 1
ATOM 1615 C C . VAL A 1 206 ? 1.590 1.685 -11.367 1.00 96.12 206 VAL A C 1
ATOM 1617 O O . VAL A 1 206 ? 2.610 2.166 -11.853 1.00 96.12 206 VAL A O 1
ATOM 1620 N N . LEU A 1 207 ? 1.326 0.379 -11.444 1.00 95.62 207 LEU A N 1
ATOM 1621 C CA . LEU A 1 207 ? 2.215 -0.573 -12.112 1.00 95.62 207 LEU A CA 1
ATOM 1622 C C . LEU A 1 207 ? 2.274 -0.340 -13.630 1.00 95.62 207 LEU A C 1
ATOM 1624 O O . LEU A 1 207 ? 3.363 -0.360 -14.206 1.00 95.62 207 LEU A O 1
ATOM 1628 N N . LEU A 1 208 ? 1.131 -0.067 -14.265 1.00 96.31 208 LEU A N 1
ATOM 1629 C CA . LEU A 1 208 ? 1.052 0.285 -15.683 1.00 96.31 208 LEU A CA 1
ATOM 1630 C C . LEU A 1 208 ? 1.796 1.587 -15.973 1.00 96.31 208 LEU A C 1
ATOM 1632 O O . LEU A 1 208 ? 2.575 1.626 -16.918 1.00 96.31 208 LEU A O 1
ATOM 1636 N N . ASP A 1 209 ? 1.647 2.607 -15.127 1.00 97.62 209 ASP A N 1
ATOM 1637 C CA . ASP A 1 209 ? 2.425 3.844 -15.232 1.00 97.62 209 ASP A CA 1
ATOM 1638 C C . ASP A 1 209 ? 3.941 3.574 -15.266 1.00 97.62 209 ASP A C 1
ATOM 1640 O O . ASP A 1 209 ? 4.667 4.185 -16.050 1.00 97.62 209 ASP A O 1
ATOM 1644 N N . ARG A 1 210 ? 4.434 2.607 -14.479 1.00 97.00 210 ARG A N 1
ATOM 1645 C CA . ARG A 1 210 ? 5.866 2.252 -14.471 1.00 97.00 210 ARG A CA 1
ATOM 1646 C C . ARG A 1 210 ? 6.302 1.530 -15.734 1.00 97.00 210 ARG A C 1
ATOM 1648 O O . ARG A 1 210 ? 7.374 1.824 -16.256 1.00 97.00 210 ARG A O 1
ATOM 1655 N N . ILE A 1 211 ? 5.497 0.582 -16.204 1.00 97.62 211 ILE A N 1
ATOM 1656 C CA . ILE A 1 211 ? 5.785 -0.168 -17.431 1.00 97.62 211 ILE A CA 1
ATOM 1657 C C . ILE A 1 211 ? 5.777 0.769 -18.635 1.00 97.62 211 ILE A C 1
ATOM 1659 O O . ILE A 1 211 ? 6.717 0.749 -19.426 1.00 97.62 211 ILE A O 1
ATOM 1663 N N . ILE A 1 212 ? 4.773 1.640 -18.736 1.00 97.81 212 ILE A N 1
ATOM 1664 C CA . ILE A 1 212 ? 4.665 2.586 -19.844 1.00 97.81 212 ILE A CA 1
ATOM 1665 C C . ILE A 1 212 ? 5.827 3.583 -19.804 1.00 97.81 212 ILE A C 1
ATOM 1667 O O . ILE A 1 212 ? 6.448 3.816 -20.834 1.00 97.81 212 ILE A O 1
ATOM 1671 N N . TYR A 1 213 ? 6.223 4.079 -18.626 1.00 97.75 213 TYR A N 1
ATOM 1672 C CA . TYR A 1 213 ? 7.415 4.926 -18.494 1.00 97.75 213 TYR A CA 1
ATOM 1673 C C . TYR A 1 213 ? 8.686 4.246 -19.036 1.00 97.75 213 TYR A C 1
ATOM 1675 O O . TYR A 1 213 ? 9.509 4.878 -19.699 1.00 97.75 213 TYR A O 1
ATOM 1683 N N . LEU A 1 214 ? 8.871 2.948 -18.777 1.00 97.62 214 LEU A N 1
ATOM 1684 C CA . LEU A 1 214 ? 10.018 2.203 -19.303 1.00 97.62 214 LEU A CA 1
ATOM 1685 C C . LEU A 1 214 ? 9.936 2.006 -20.820 1.00 97.62 214 LEU A C 1
ATOM 1687 O O . LEU A 1 214 ? 10.951 2.152 -21.503 1.00 97.62 214 LEU A O 1
ATOM 1691 N N . GLN A 1 215 ? 8.741 1.740 -21.346 1.00 96.62 215 GLN A N 1
ATOM 1692 C CA . GLN A 1 215 ? 8.489 1.619 -22.783 1.00 96.62 215 GLN A CA 1
ATOM 1693 C C . GLN A 1 215 ? 8.739 2.940 -23.522 1.00 96.62 215 GLN A C 1
ATOM 1695 O O . GLN A 1 215 ? 9.394 2.940 -24.562 1.00 96.62 215 GLN A O 1
ATOM 1700 N N . GLU A 1 216 ? 8.304 4.070 -22.958 1.00 96.62 216 GLU A N 1
ATOM 1701 C CA . GLU A 1 216 ? 8.593 5.423 -23.463 1.00 96.62 216 GLU A CA 1
ATOM 1702 C C . GLU A 1 216 ? 10.107 5.694 -23.540 1.00 96.62 216 GLU A C 1
ATOM 1704 O O . GLU A 1 216 ? 10.568 6.441 -24.401 1.00 96.62 216 GLU A O 1
ATOM 1709 N N . ASN A 1 217 ? 10.896 5.038 -22.683 1.00 96.06 217 ASN A N 1
ATOM 1710 C CA . ASN A 1 217 ? 12.358 5.094 -22.680 1.00 96.06 217 ASN A CA 1
ATOM 1711 C C . ASN A 1 217 ? 13.027 3.955 -23.480 1.00 96.06 217 ASN A C 1
ATOM 1713 O O . ASN A 1 217 ? 14.235 3.747 -23.358 1.00 96.06 217 ASN A O 1
ATOM 1717 N N . GLY A 1 218 ? 12.269 3.217 -24.298 1.00 95.62 218 GLY A N 1
ATOM 1718 C CA . GLY A 1 218 ? 12.792 2.176 -25.188 1.00 95.62 218 GLY A CA 1
ATOM 1719 C C . GLY A 1 218 ? 13.247 0.894 -24.484 1.00 95.62 218 GLY A C 1
ATOM 1720 O O . GLY A 1 218 ? 14.029 0.129 -25.052 1.00 95.62 218 GLY A O 1
ATOM 1721 N N . VAL A 1 219 ? 12.793 0.651 -23.250 1.00 96.75 219 VAL A N 1
ATOM 1722 C CA . VAL A 1 219 ? 13.201 -0.510 -22.451 1.00 96.75 219 VAL A CA 1
ATOM 1723 C C . VAL A 1 219 ? 12.097 -1.565 -22.393 1.00 96.75 219 VAL A C 1
ATOM 1725 O O . VAL A 1 219 ? 10.967 -1.274 -22.002 1.00 96.75 219 VAL A O 1
ATOM 1728 N N . ASP A 1 220 ? 12.450 -2.815 -22.715 1.00 92.88 220 ASP A N 1
ATOM 1729 C CA . ASP A 1 220 ? 11.558 -3.961 -22.517 1.00 92.88 220 ASP A CA 1
ATOM 1730 C C . ASP A 1 220 ? 11.370 -4.236 -21.020 1.00 92.88 220 ASP A C 1
ATOM 1732 O O . ASP A 1 220 ? 12.332 -4.279 -20.240 1.00 92.88 220 ASP A O 1
ATOM 1736 N N . SER A 1 221 ? 10.114 -4.400 -20.616 1.00 96.62 221 SER A N 1
ATOM 1737 C CA . SER A 1 221 ? 9.731 -4.565 -19.220 1.00 96.62 221 SER A CA 1
ATOM 1738 C C . SER A 1 221 ? 8.480 -5.422 -19.069 1.00 96.62 221 SER A C 1
ATOM 1740 O O . SER A 1 221 ? 7.631 -5.491 -19.956 1.00 96.62 221 SER A O 1
ATOM 1742 N N . ARG A 1 222 ? 8.380 -6.114 -17.932 1.00 96.44 222 ARG A N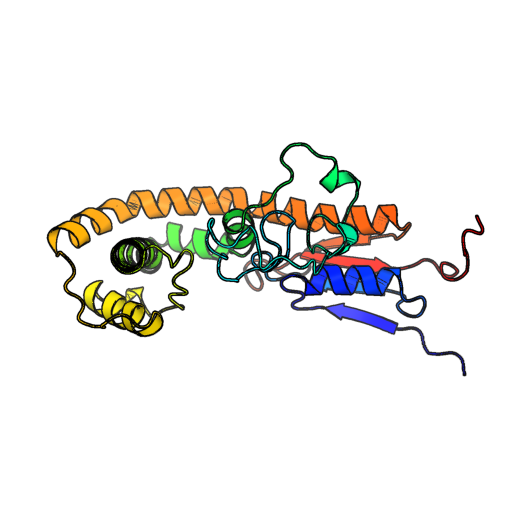 1
ATOM 1743 C CA . ARG A 1 222 ? 7.287 -7.038 -17.614 1.00 96.44 222 ARG A CA 1
ATOM 1744 C C . ARG A 1 222 ? 6.890 -6.926 -16.150 1.00 96.44 222 ARG A C 1
ATOM 1746 O O . ARG A 1 222 ? 7.732 -6.669 -15.293 1.00 96.44 222 ARG A O 1
ATOM 1753 N N . LEU A 1 223 ? 5.616 -7.187 -15.877 1.00 95.88 223 LEU A N 1
ATOM 1754 C CA . LEU A 1 223 ? 5.092 -7.433 -14.536 1.00 95.88 223 LEU A CA 1
ATOM 1755 C C . LEU A 1 223 ? 4.935 -8.942 -14.359 1.00 95.88 223 LEU A C 1
ATOM 1757 O O . LEU A 1 223 ? 4.265 -9.590 -15.160 1.00 95.88 223 LEU A O 1
ATOM 1761 N N . VAL A 1 224 ? 5.570 -9.500 -13.334 1.00 94.06 224 VAL A N 1
ATOM 1762 C CA . VAL A 1 224 ? 5.577 -10.939 -13.061 1.00 94.06 224 VAL A CA 1
ATOM 1763 C C . VAL A 1 224 ? 4.955 -11.190 -11.686 1.00 94.06 224 VAL A C 1
ATOM 1765 O O . VAL A 1 224 ? 5.494 -10.682 -10.702 1.00 94.06 224 VAL A O 1
ATOM 1768 N N . PRO A 1 225 ? 3.856 -11.960 -11.577 1.00 91.31 225 PRO A N 1
ATOM 1769 C CA . PRO A 1 225 ? 3.347 -12.417 -10.287 1.00 91.31 225 PRO A CA 1
ATOM 1770 C C . PRO A 1 225 ? 4.285 -13.507 -9.745 1.00 91.31 225 PRO A C 1
ATOM 1772 O O . PRO A 1 225 ? 4.209 -14.663 -10.151 1.00 91.31 225 PRO A O 1
ATOM 1775 N N . LEU A 1 226 ? 5.226 -13.123 -8.885 1.00 87.81 226 LEU A N 1
ATOM 1776 C CA . LEU A 1 226 ? 6.296 -14.000 -8.407 1.00 87.81 226 LEU A CA 1
ATOM 1777 C C . LEU A 1 226 ? 5.917 -14.774 -7.139 1.00 87.81 226 LEU A C 1
ATOM 1779 O O . LEU A 1 226 ? 6.384 -15.893 -6.946 1.00 87.81 226 LEU A O 1
ATOM 1783 N N . PHE A 1 227 ? 5.103 -14.179 -6.265 1.00 84.12 227 PHE A N 1
ATOM 1784 C CA . PHE A 1 227 ? 4.779 -14.747 -4.954 1.00 84.12 227 PHE A CA 1
ATOM 1785 C C . PHE A 1 227 ? 3.319 -15.215 -4.861 1.00 84.12 227 PHE A C 1
ATOM 1787 O O . PHE A 1 227 ? 2.433 -14.701 -5.547 1.00 84.12 227 PHE A O 1
ATOM 1794 N N . ASP A 1 228 ? 3.052 -16.174 -3.974 1.00 85.44 228 ASP A N 1
ATOM 1795 C CA . ASP A 1 228 ? 1.681 -16.480 -3.561 1.00 85.44 228 ASP A CA 1
ATOM 1796 C C . ASP A 1 228 ? 1.124 -15.267 -2.789 1.00 85.44 228 ASP A C 1
ATOM 1798 O O . ASP A 1 228 ? 1.728 -14.8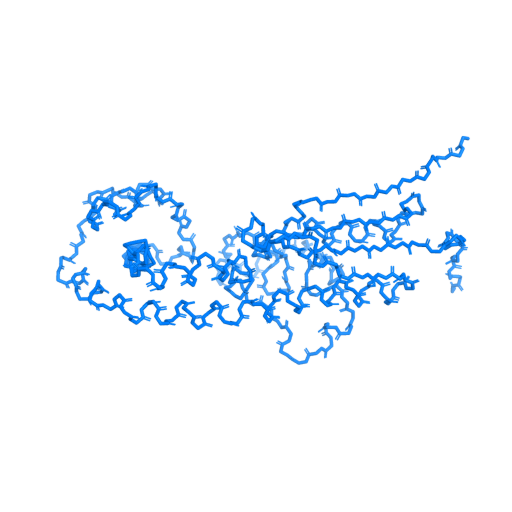79 -1.780 1.00 85.44 228 ASP A O 1
ATOM 1802 N N . PRO A 1 229 ? 0.002 -14.658 -3.218 1.00 84.38 229 PRO A N 1
ATOM 1803 C CA . PRO A 1 229 ? -0.583 -13.510 -2.528 1.00 84.38 229 PRO A CA 1
ATOM 1804 C C . PRO A 1 229 ? -1.013 -13.818 -1.082 1.00 84.38 229 PRO A C 1
ATOM 1806 O O . PRO A 1 229 ? -1.096 -12.901 -0.270 1.00 84.38 229 PRO A O 1
ATOM 1809 N N . ASN A 1 230 ? -1.211 -15.090 -0.713 1.00 85.00 230 ASN A N 1
ATOM 1810 C CA . ASN A 1 230 ? -1.473 -15.490 0.674 1.00 85.00 230 ASN A CA 1
ATOM 1811 C C . ASN A 1 230 ? -0.218 -15.454 1.565 1.00 85.00 230 ASN A C 1
ATOM 1813 O O . ASN A 1 230 ? -0.346 -15.391 2.787 1.00 85.00 230 ASN A O 1
ATOM 1817 N N . LEU A 1 231 ? 0.981 -15.518 0.974 1.00 84.12 231 LEU A N 1
ATOM 1818 C CA . LEU A 1 231 ? 2.266 -15.423 1.680 1.00 84.12 231 LEU A CA 1
ATOM 1819 C C . LEU A 1 231 ? 2.829 -14.000 1.623 1.00 84.12 231 LEU A C 1
ATOM 1821 O O . LEU A 1 231 ? 3.293 -13.466 2.629 1.00 84.12 231 LEU A O 1
ATOM 1825 N N . SER A 1 232 ? 2.782 -13.387 0.440 1.00 83.06 232 SER A N 1
ATOM 1826 C CA . SER A 1 232 ? 3.165 -12.000 0.203 1.00 83.06 232 SER A CA 1
ATOM 1827 C C . SER A 1 232 ? 2.124 -11.350 -0.704 1.00 83.06 232 SER A C 1
ATOM 1829 O O . SER A 1 232 ? 2.218 -11.485 -1.925 1.00 83.06 232 SER A O 1
ATOM 1831 N N . PRO A 1 233 ? 1.172 -10.585 -0.139 1.00 79.94 233 PRO A N 1
ATOM 1832 C CA . PRO A 1 233 ? 0.157 -9.878 -0.921 1.00 79.94 233 PRO A CA 1
ATOM 1833 C C . PRO A 1 233 ? 0.744 -8.941 -1.982 1.00 79.94 233 PRO A C 1
ATOM 1835 O O . PRO A 1 233 ? 0.106 -8.631 -2.979 1.00 79.94 233 PRO A O 1
ATOM 1838 N N . ARG A 1 234 ? 1.991 -8.496 -1.780 1.00 84.12 234 ARG A N 1
ATOM 1839 C CA . ARG A 1 234 ? 2.785 -7.758 -2.768 1.00 84.12 234 ARG A CA 1
ATOM 1840 C C . ARG A 1 234 ? 3.523 -8.755 -3.644 1.00 84.12 234 ARG A C 1
ATOM 1842 O O . ARG A 1 234 ? 4.713 -9.004 -3.452 1.00 84.12 234 ARG A O 1
ATOM 1849 N N . ASN A 1 235 ? 2.788 -9.376 -4.557 1.00 85.50 235 ASN A N 1
ATOM 1850 C CA . ASN A 1 235 ? 3.304 -10.474 -5.361 1.00 85.50 235 ASN A CA 1
ATOM 1851 C C . ASN A 1 235 ? 3.789 -10.081 -6.758 1.00 85.50 235 ASN A C 1
ATOM 1853 O O . ASN A 1 235 ? 4.403 -10.913 -7.423 1.00 85.50 235 ASN A O 1
ATOM 1857 N N . VAL A 1 236 ? 3.549 -8.850 -7.210 1.00 91.00 236 VAL A N 1
ATOM 1858 C CA . VAL A 1 236 ? 3.952 -8.408 -8.548 1.00 91.00 236 VAL A CA 1
ATOM 1859 C C . VAL A 1 236 ? 5.345 -7.784 -8.524 1.00 91.00 236 VAL A C 1
ATOM 1861 O O . VAL A 1 236 ? 5.623 -6.847 -7.775 1.00 91.00 236 VAL A O 1
ATOM 1864 N N . VAL A 1 237 ? 6.217 -8.289 -9.391 1.00 93.88 237 VAL A N 1
ATOM 1865 C CA . VAL A 1 237 ? 7.574 -7.789 -9.602 1.00 93.88 237 VAL A CA 1
ATOM 1866 C C . VAL A 1 237 ? 7.660 -7.147 -10.975 1.00 93.88 237 VAL A C 1
ATOM 1868 O O . VAL A 1 237 ? 7.368 -7.786 -11.984 1.00 93.88 237 VAL A O 1
ATOM 1871 N N . LEU A 1 238 ? 8.105 -5.896 -11.025 1.00 96.56 238 LEU A N 1
ATOM 1872 C CA . LEU A 1 238 ? 8.529 -5.273 -12.270 1.00 96.56 238 LEU A CA 1
ATOM 1873 C C . LEU A 1 238 ? 9.940 -5.750 -12.599 1.00 96.56 238 LEU A C 1
ATOM 1875 O O . LEU A 1 238 ? 10.847 -5.597 -11.783 1.00 96.56 238 LEU A O 1
ATOM 1879 N N . VAL A 1 239 ? 10.138 -6.271 -13.804 1.00 97.12 239 VAL A N 1
ATOM 1880 C CA . VAL A 1 239 ? 11.446 -6.664 -14.336 1.00 97.12 239 VAL A CA 1
ATOM 1881 C C . VAL A 1 239 ? 11.690 -5.918 -15.637 1.00 97.12 239 VAL A C 1
ATOM 1883 O O . VAL A 1 239 ? 10.807 -5.878 -16.488 1.00 97.12 239 VAL A O 1
ATOM 1886 N N . ALA A 1 240 ? 12.876 -5.340 -15.810 1.00 97.50 240 ALA A N 1
ATOM 1887 C CA . ALA A 1 240 ? 13.249 -4.679 -17.057 1.00 97.50 240 ALA A CA 1
ATOM 1888 C C . ALA A 1 240 ? 14.735 -4.850 -17.376 1.00 97.50 240 ALA A C 1
ATOM 1890 O O . ALA A 1 240 ? 15.572 -4.932 -16.473 1.00 97.50 240 ALA A O 1
ATOM 1891 N N . LEU A 1 241 ? 15.064 -4.892 -18.669 1.00 95.75 241 LEU A N 1
ATOM 1892 C CA . LEU A 1 241 ? 16.421 -5.106 -19.175 1.00 95.75 241 LEU A CA 1
ATOM 1893 C C . LEU A 1 241 ? 16.712 -4.155 -20.333 1.00 95.75 241 LEU A C 1
ATOM 1895 O O . LEU A 1 241 ? 15.961 -4.082 -21.301 1.00 95.75 241 LEU A O 1
ATOM 1899 N N . LYS A 1 242 ? 17.850 -3.460 -20.278 1.00 94.31 242 LYS A N 1
ATOM 1900 C CA . LYS A 1 242 ? 18.318 -2.657 -21.413 1.00 94.31 242 LYS A CA 1
ATOM 1901 C C . LYS A 1 242 ? 18.929 -3.565 -22.480 1.00 94.31 242 LYS A C 1
ATOM 1903 O O . LYS A 1 242 ? 19.724 -4.453 -22.161 1.00 94.31 242 LYS A O 1
ATOM 1908 N N . ALA A 1 243 ? 18.684 -3.273 -23.757 1.00 84.38 243 ALA A N 1
ATOM 1909 C CA . ALA A 1 243 ? 19.389 -3.917 -24.869 1.00 84.38 243 ALA A CA 1
ATOM 1910 C C . ALA A 1 243 ? 20.888 -3.557 -24.864 1.00 84.38 243 ALA A C 1
ATOM 1912 O O . ALA A 1 243 ? 21.275 -2.446 -24.472 1.00 84.38 243 ALA A O 1
ATOM 1913 N N . ARG A 1 244 ? 21.774 -4.491 -25.241 1.00 70.62 244 ARG A N 1
ATOM 1914 C CA . ARG A 1 244 ? 23.223 -4.212 -25.355 1.00 70.62 244 ARG A CA 1
ATOM 1915 C C . ARG A 1 244 ? 23.424 -3.115 -26.416 1.00 70.62 244 ARG A C 1
ATOM 1917 O O . ARG A 1 244 ? 22.959 -3.273 -27.534 1.00 70.62 244 ARG A O 1
ATOM 1924 N N . GLY A 1 245 ? 24.042 -1.987 -26.043 1.00 64.75 245 GLY A N 1
ATOM 1925 C CA . GLY A 1 245 ? 24.247 -0.820 -26.926 1.00 64.75 245 GLY A CA 1
ATOM 1926 C C . GLY A 1 245 ? 23.423 0.443 -26.610 1.00 64.75 245 GLY A C 1
ATOM 1927 O O . GLY A 1 245 ? 23.713 1.500 -27.157 1.00 64.75 245 GLY A O 1
ATOM 1928 N N . HIS A 1 246 ? 22.468 0.398 -25.672 1.00 58.31 246 HIS A N 1
ATOM 1929 C CA . HIS A 1 246 ? 21.613 1.545 -25.282 1.00 58.31 246 HIS A CA 1
ATOM 1930 C C . HIS A 1 246 ? 22.333 2.746 -24.607 1.00 58.31 246 HIS A C 1
ATOM 1932 O O . HIS A 1 246 ? 21.681 3.646 -24.090 1.00 58.31 246 HIS A O 1
ATOM 1938 N N . GLY A 1 247 ? 23.671 2.771 -24.566 1.00 51.81 247 GLY A N 1
ATOM 1939 C CA . GLY A 1 247 ? 24.467 3.769 -23.834 1.00 51.81 247 GLY A CA 1
ATOM 1940 C C . GLY A 1 247 ? 25.045 4.922 -24.667 1.00 51.81 247 GLY A C 1
ATOM 1941 O O . GLY A 1 247 ? 25.880 5.653 -24.143 1.00 51.81 247 GLY A O 1
ATOM 1942 N N . GLY A 1 248 ? 24.676 5.070 -25.947 1.00 48.84 248 GLY A N 1
ATOM 1943 C CA . GLY A 1 248 ? 25.442 5.903 -26.893 1.00 48.84 248 GLY A CA 1
ATOM 1944 C C . GLY A 1 248 ? 24.721 7.038 -27.626 1.00 48.84 248 GLY A C 1
ATOM 1945 O O . GLY A 1 248 ? 25.394 7.850 -28.256 1.00 48.84 248 GLY A O 1
ATOM 1946 N N . ALA A 1 249 ? 23.394 7.155 -27.576 1.00 43.16 249 ALA A N 1
ATOM 1947 C CA . ALA A 1 249 ? 22.696 8.176 -28.362 1.00 43.16 249 ALA A CA 1
ATOM 1948 C C . ALA A 1 249 ? 22.483 9.470 -27.558 1.00 43.16 249 ALA A C 1
ATOM 1950 O O . ALA A 1 249 ? 21.390 9.744 -27.068 1.00 43.16 249 ALA A O 1
ATOM 1951 N N . LYS A 1 250 ? 23.521 10.313 -27.455 1.00 44.16 250 LYS A N 1
ATOM 1952 C CA . LYS A 1 250 ? 23.286 11.752 -27.258 1.00 44.16 250 LYS A CA 1
ATOM 1953 C C . LYS A 1 250 ? 22.512 12.250 -28.483 1.00 44.16 250 LYS A C 1
ATOM 1955 O O . LYS A 1 250 ? 23.095 12.353 -29.561 1.00 44.16 250 LYS A O 1
ATOM 1960 N N . ARG A 1 251 ? 21.222 12.571 -28.332 1.00 45.50 251 ARG A N 1
ATOM 1961 C CA . ARG A 1 251 ? 20.530 13.462 -29.275 1.00 45.50 251 ARG A CA 1
ATOM 1962 C C . ARG A 1 251 ? 21.283 14.795 -29.249 1.00 45.50 251 ARG A C 1
ATOM 1964 O O . ARG A 1 251 ? 21.198 15.528 -28.271 1.00 45.50 251 ARG A O 1
ATOM 1971 N N . LYS A 1 252 ? 22.082 15.058 -30.285 1.00 40.28 252 LYS A N 1
ATOM 1972 C CA . LYS A 1 252 ? 22.509 16.415 -30.623 1.00 40.28 252 LYS A CA 1
ATOM 1973 C C . LYS A 1 252 ? 21.293 17.100 -31.249 1.00 40.28 252 LYS A C 1
ATOM 1975 O O . LYS A 1 252 ? 20.875 16.687 -32.328 1.00 40.28 252 LYS A O 1
ATOM 1980 N N . SER A 1 253 ? 20.713 18.063 -30.542 1.00 38.72 253 SER A N 1
ATOM 1981 C CA . SER A 1 253 ? 20.029 19.207 -31.151 1.00 38.72 253 SER A CA 1
ATOM 1982 C C . SER A 1 253 ? 20.990 20.379 -31.106 1.00 38.72 253 SER A C 1
ATOM 1984 O O . SER A 1 253 ? 21.519 20.596 -29.989 1.00 38.72 253 SER A O 1
#

Radius of gyration: 22.1 Å; chains: 1; bounding box: 63×51×61 Å

Organism: NCBI:txid159716

pLDDT: mean 85.18, std 16.64, range [35.09, 97.81]

InterPro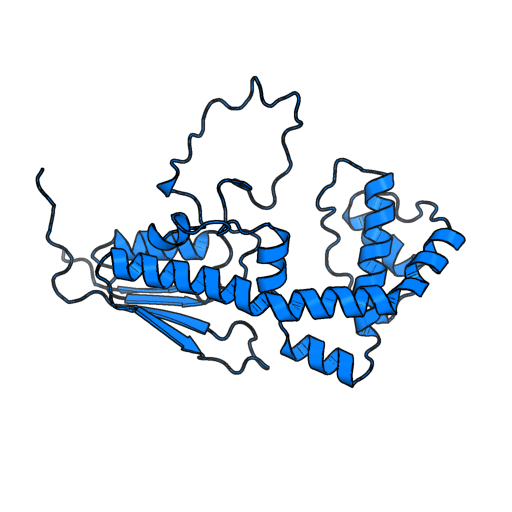 domains:
  IPR025714 Methyltransferase domain [PF13679] (5-46)
  IPR052220 Methyltransferase-like protein 25 [PTHR12496] (6-243)

Sequence (253 aa):
MLRPDFVLTGLHACGDLSSTLLRHFISCPHVRGITSVACCYMKISTREHPSPPGLIAAPHQAGERLQEAMLQPSEFGYPMSSWVGGLPGHQLSYKAREAACHALEDYRRRLWEESQLLRTHCYRATLETFIREQRPELRRAGVQTVKKAHLLTFTEYARLGLARVSLPPDLPLDGGQVEAMLEQQGRVVVFFSLALLLAPVVETLVLLDRIIYLQENGVDSRLVPLFDPNLSPRNVVLVALKARGHGGAKRKS

Foldseek 3Di:
DDDAADAAEAQACEALSQVVSLVCCLVPPSHFKYKHQYQAQLNFADPVRNGPPDFDDDPVCPPPPPPDPCPDNCRTSPQNAPVCVPDPPSDADSLLRRLLNDALVVLVVCVVVVHLVLLVLLLVVLLVVVVCVVPVSCPDLCQDDDPPLSVDDSLVSSLSRCVSSVHHSPPDDDPVSSVVSSVCSVVSSVVSNVSNVCNVVSVVSNVVSSCNSCVVSVKDKDWDQCDDCVVPVSRIMIMIGDDPPSPDDPPDD

Secondary structure (DSSP, 8-state):
-PPPPEEEEESS--THHHHHHHHHHHH-TTEEEEEE-----TT--BTTBSSTT-PPPPGGGTTTS-------GGGSSS--SHHHHTSTT----HHHHHHTTS-HHHHHHHHHTT-GGGHHHHHHHHHHHHHHHH-TT-SS---PPPTTGGGS-HHHHHHHHHHTTTS-TT----HHHHHHHHTTHHHHHHHHHHHHHHHHHHHHHHHHHHHHHHHHTT-EEEEEE-S-TTT-S--EEEEEEPPTTTT------